Protein AF-A0A7V6TM48-F1 (afdb_monomer_lite)

Sequence (310 aa):
MKKLTLTIIIVILAAFISACSVDNMEISENIEAPRNMNLPIEGRYIIEDYKLSAISTMTEEDAKAFLGREAIFNENLVSIGDDYCYEPNYKIKNVEAKDYLIYYYKTNPELLNITDETIQIVSVSGVQQFFNDFIRISEETVIVNIDGVFFFLNKAPDNVETDKMELSSVPQEVTLRAMDLKEKQGLNSGILLGLKSLDLEGDSNIEKWNYRTIFIRSVDRSIVGIQEMENILLPRMTGFWKVEVQREEVDGKVRDNIVAYPLNRGTNVAIKTEGEVLFGAAVEDVDSDETIKNILFLGNDYISIENIHY

pLDDT: mean 76.62, std 19.3, range [26.48, 97.56]

Structure (mmCIF, N/CA/C/O backbone):
data_AF-A0A7V6TM48-F1
#
_entry.id   AF-A0A7V6TM48-F1
#
loop_
_atom_site.group_PDB
_atom_site.id
_atom_site.type_symbol
_atom_site.label_atom_id
_atom_site.label_alt_id
_atom_site.label_comp_id
_atom_site.label_asym_id
_atom_site.label_entity_id
_atom_site.label_seq_id
_atom_site.pdbx_PDB_ins_code
_atom_site.Cartn_x
_atom_site.Cartn_y
_atom_site.Cartn_z
_atom_site.occupancy
_atom_site.B_iso_or_equiv
_atom_site.auth_seq_id
_atom_site.auth_comp_id
_atom_site.auth_asym_id
_atom_site.auth_atom_id
_atom_site.pdbx_PDB_model_num
ATOM 1 N N . MET A 1 1 ? 53.497 -40.239 43.605 1.00 59.12 1 MET A N 1
ATOM 2 C CA . MET A 1 1 ? 53.535 -39.332 42.433 1.00 59.12 1 MET A CA 1
ATOM 3 C C . MET A 1 1 ? 52.500 -39.688 41.366 1.00 59.12 1 MET A C 1
ATOM 5 O O . MET A 1 1 ? 51.674 -38.835 41.102 1.00 59.12 1 MET A O 1
ATOM 9 N N . LYS A 1 2 ? 52.441 -40.927 40.838 1.00 60.72 2 LYS A N 1
ATOM 10 C CA . LYS A 1 2 ? 51.471 -41.321 39.782 1.00 60.72 2 LYS A CA 1
ATOM 11 C C . LYS A 1 2 ? 49.983 -41.101 40.121 1.00 60.72 2 LYS A C 1
ATOM 13 O O . LYS A 1 2 ? 49.213 -40.709 39.253 1.00 60.72 2 LYS A O 1
ATOM 18 N N . LYS A 1 3 ? 49.578 -41.329 41.379 1.00 65.75 3 LYS A N 1
ATOM 19 C CA . LYS A 1 3 ? 48.190 -41.100 41.826 1.00 65.75 3 LYS A CA 1
ATOM 20 C C . LYS A 1 3 ? 47.833 -39.609 41.901 1.00 65.75 3 LYS A C 1
ATOM 22 O O . LYS A 1 3 ? 46.742 -39.249 41.502 1.00 65.75 3 LYS A O 1
ATOM 27 N N . LEU A 1 4 ? 48.772 -38.756 42.323 1.00 77.56 4 LEU A N 1
ATOM 28 C CA . LEU A 1 4 ? 48.574 -37.302 42.412 1.00 77.56 4 LEU A CA 1
ATOM 29 C C . LEU A 1 4 ? 48.493 -36.662 41.018 1.00 7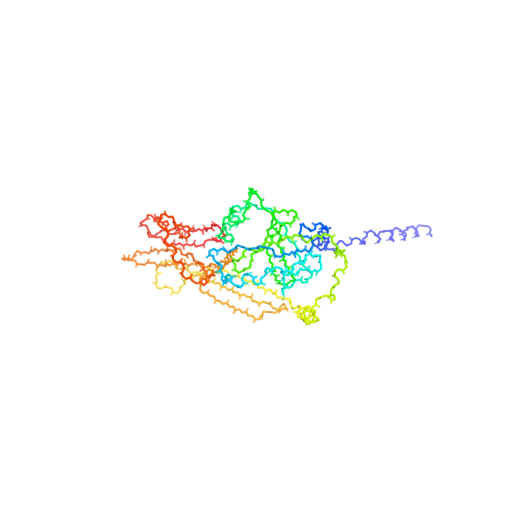7.56 4 LEU A C 1
ATOM 31 O O . LEU A 1 4 ? 47.627 -35.833 40.769 1.00 77.56 4 LEU A O 1
ATOM 35 N N . THR A 1 5 ? 49.350 -37.099 40.090 1.00 77.94 5 THR A N 1
ATOM 36 C CA . THR A 1 5 ? 49.289 -36.663 38.687 1.00 77.94 5 THR A CA 1
ATOM 37 C C . THR A 1 5 ? 47.984 -37.081 38.016 1.00 77.94 5 THR A C 1
ATOM 39 O O . THR A 1 5 ? 47.427 -36.299 37.259 1.00 77.94 5 THR A O 1
ATOM 42 N N . LEU A 1 6 ? 47.453 -38.271 38.329 1.00 81.75 6 LEU A N 1
ATOM 43 C CA . LEU A 1 6 ? 46.167 -38.721 37.793 1.00 81.75 6 LEU A CA 1
ATOM 44 C C . LEU A 1 6 ? 45.010 -37.848 38.302 1.00 81.75 6 LEU A C 1
ATOM 46 O O . LEU A 1 6 ? 44.166 -37.441 37.511 1.00 81.75 6 LEU A O 1
ATOM 50 N N . THR A 1 7 ? 44.999 -37.504 39.594 1.00 82.06 7 THR A N 1
ATOM 51 C CA . THR A 1 7 ? 43.965 -36.627 40.162 1.00 82.06 7 THR A CA 1
ATOM 52 C C . THR A 1 7 ? 43.998 -35.232 39.536 1.00 82.06 7 THR A C 1
ATOM 54 O O . THR A 1 7 ? 42.947 -34.687 39.219 1.00 82.06 7 THR A O 1
ATOM 57 N N . ILE A 1 8 ? 45.189 -34.675 39.290 1.00 85.88 8 ILE A N 1
ATOM 58 C CA . ILE A 1 8 ? 45.343 -33.365 38.635 1.00 85.88 8 ILE A CA 1
ATOM 59 C C . ILE A 1 8 ? 44.818 -33.404 37.194 1.00 85.88 8 ILE A C 1
ATOM 61 O O . ILE A 1 8 ? 44.100 -32.497 36.783 1.00 85.88 8 ILE A O 1
ATOM 65 N N . ILE A 1 9 ? 45.109 -34.470 36.444 1.00 85.75 9 ILE A N 1
ATOM 66 C CA . ILE A 1 9 ? 44.612 -34.639 35.070 1.00 85.75 9 ILE A CA 1
ATOM 67 C C . ILE A 1 9 ? 43.080 -34.723 35.048 1.00 85.75 9 ILE A C 1
ATOM 69 O O . ILE A 1 9 ? 42.452 -34.109 34.192 1.00 85.75 9 ILE A O 1
ATOM 73 N N . ILE A 1 10 ? 42.470 -35.423 36.010 1.00 86.06 10 ILE A N 1
ATOM 74 C CA . ILE A 1 10 ? 41.007 -35.540 36.113 1.00 86.06 10 ILE A CA 1
ATOM 75 C C . ILE A 1 10 ? 40.359 -34.184 36.425 1.00 86.06 10 ILE A C 1
ATOM 77 O O . ILE A 1 10 ? 39.336 -33.855 35.834 1.00 86.06 10 ILE A O 1
ATOM 81 N N . VAL A 1 11 ? 40.961 -33.375 37.302 1.00 85.00 11 VAL A N 1
ATOM 82 C CA . VAL A 1 11 ? 40.458 -32.024 37.617 1.00 85.00 11 VAL A CA 1
ATOM 83 C C . VAL A 1 11 ? 40.575 -31.089 36.410 1.00 85.00 11 VAL A C 1
ATOM 85 O O . VAL A 1 11 ? 39.649 -30.331 36.135 1.00 85.00 11 VAL A O 1
ATOM 88 N N . ILE A 1 12 ? 41.667 -31.183 35.646 1.00 83.44 12 ILE A N 1
ATOM 89 C CA . ILE A 1 12 ? 41.848 -30.417 34.404 1.00 83.44 12 ILE A CA 1
ATOM 90 C C . ILE A 1 12 ? 40.806 -30.830 33.355 1.00 83.44 12 ILE A C 1
ATOM 92 O O . ILE A 1 12 ? 40.185 -29.967 32.743 1.00 83.44 12 ILE A O 1
ATOM 96 N N . LEU A 1 13 ? 40.556 -32.133 33.185 1.00 81.31 13 LEU A N 1
ATOM 97 C CA . LEU A 1 13 ? 39.508 -32.632 32.289 1.00 81.31 13 LEU A CA 1
ATOM 98 C C . LEU A 1 13 ? 38.111 -32.177 32.720 1.00 81.31 13 LEU A C 1
ATOM 100 O O . LEU A 1 13 ? 37.322 -31.794 31.866 1.00 81.31 13 LEU A O 1
ATOM 104 N N . ALA A 1 14 ? 37.817 -32.159 34.022 1.00 78.56 14 ALA A N 1
ATOM 105 C CA . ALA A 1 14 ? 36.537 -31.674 34.533 1.00 78.56 14 ALA A CA 1
ATOM 106 C C . ALA A 1 14 ? 36.320 -30.174 34.253 1.00 78.56 14 ALA A C 1
ATOM 108 O O . ALA A 1 14 ? 35.201 -29.776 33.939 1.00 78.56 14 ALA A O 1
ATOM 109 N N . ALA A 1 15 ? 37.381 -29.360 34.287 1.00 74.56 15 ALA A N 1
ATOM 110 C CA . ALA A 1 15 ? 37.307 -27.930 33.983 1.00 74.56 15 ALA A CA 1
ATOM 111 C C . ALA A 1 15 ? 36.995 -27.632 32.501 1.00 74.56 15 ALA A C 1
ATOM 113 O O . ALA A 1 15 ? 36.349 -26.628 32.204 1.00 74.56 15 ALA A O 1
ATOM 114 N N . PHE A 1 16 ? 37.387 -28.511 31.568 1.00 71.75 16 PHE A N 1
ATOM 115 C CA . PHE A 1 16 ? 37.031 -28.368 30.148 1.00 71.75 16 PHE A CA 1
ATOM 116 C C . PHE A 1 16 ? 35.552 -28.676 29.859 1.00 71.75 16 PHE A C 1
ATOM 118 O O . PHE A 1 16 ? 35.021 -28.196 28.862 1.00 71.75 16 PHE A O 1
ATOM 125 N N . ILE A 1 17 ? 34.867 -29.436 30.723 1.00 70.06 17 ILE A N 1
ATOM 126 C CA . ILE A 1 17 ? 33.456 -29.815 30.516 1.00 70.06 17 ILE A CA 1
ATOM 127 C C . ILE A 1 17 ? 32.505 -28.682 30.952 1.00 70.06 17 ILE A C 1
ATOM 129 O O . ILE A 1 17 ? 31.396 -28.576 30.441 1.00 70.06 17 ILE A O 1
ATOM 133 N N . SER A 1 18 ? 32.942 -27.783 31.840 1.00 65.12 18 SER A N 1
ATOM 134 C CA . SER A 1 18 ? 32.158 -26.620 32.291 1.00 65.12 18 SER A CA 1
ATOM 135 C C . SER A 1 18 ? 32.209 -25.400 31.355 1.00 65.12 18 SER A C 1
ATOM 137 O O . SER A 1 18 ? 31.613 -24.378 31.675 1.00 65.12 18 SER A O 1
ATOM 139 N N . ALA A 1 19 ? 32.904 -25.479 30.214 1.00 56.91 19 ALA A N 1
ATOM 140 C CA . ALA A 1 19 ? 33.087 -24.344 29.299 1.00 56.91 19 ALA A CA 1
ATOM 141 C C . ALA A 1 19 ? 31.953 -24.150 28.268 1.00 56.91 19 ALA A C 1
ATOM 143 O O . ALA A 1 19 ? 32.034 -23.248 27.442 1.00 56.91 19 ALA A O 1
ATOM 144 N N . CYS A 1 20 ? 30.888 -24.956 28.304 1.00 61.88 20 CYS A N 1
ATOM 145 C CA . CYS A 1 20 ? 29.663 -24.676 27.547 1.00 61.88 20 CYS A CA 1
ATOM 146 C C . CYS A 1 20 ? 28.681 -23.874 28.409 1.00 61.88 20 CYS A C 1
ATOM 148 O O . CYS A 1 20 ? 27.674 -24.403 28.879 1.00 61.88 20 CYS A O 1
ATOM 150 N N . SER A 1 21 ? 28.964 -22.590 28.619 1.00 59.28 21 SER A N 1
ATOM 151 C CA . SER A 1 21 ? 27.898 -21.625 28.885 1.00 59.28 21 SER A CA 1
ATOM 152 C C . SER A 1 21 ? 27.232 -21.320 27.547 1.00 59.28 21 SER A C 1
ATOM 154 O O . SER A 1 21 ? 27.821 -20.669 26.687 1.00 59.28 21 SER A O 1
ATOM 156 N N . VAL A 1 22 ? 26.022 -21.841 27.344 1.00 58.66 22 VAL A N 1
ATOM 157 C CA . VAL A 1 22 ? 25.145 -21.378 26.265 1.00 58.66 22 VAL A CA 1
ATOM 158 C C . VAL A 1 22 ? 24.652 -19.999 26.689 1.00 58.66 22 VAL A C 1
ATOM 160 O O . VAL A 1 22 ? 23.605 -19.875 27.319 1.00 58.66 22 VAL A O 1
ATOM 163 N N . ASP A 1 23 ? 25.455 -18.971 26.422 1.00 50.59 23 ASP A N 1
ATOM 164 C CA . ASP A 1 23 ? 24.951 -17.604 26.423 1.00 50.59 23 ASP A CA 1
ATOM 165 C C . ASP A 1 23 ? 23.918 -17.520 25.301 1.00 50.59 23 ASP A C 1
ATOM 167 O O . ASP A 1 23 ? 24.223 -17.841 24.153 1.00 50.59 23 ASP A O 1
ATOM 171 N N . ASN A 1 24 ? 22.682 -17.198 25.693 1.00 53.09 24 ASN A N 1
ATOM 172 C CA . ASN A 1 24 ? 21.521 -16.865 24.869 1.00 53.09 24 ASN A CA 1
ATOM 173 C C . ASN A 1 24 ? 21.786 -16.894 23.357 1.00 53.09 24 ASN A C 1
ATOM 175 O O . ASN A 1 24 ? 22.112 -15.878 22.747 1.00 53.09 24 ASN A O 1
ATOM 179 N N . MET A 1 25 ? 21.601 -18.063 22.740 1.00 48.59 25 MET A N 1
ATOM 180 C CA . MET A 1 25 ? 21.458 -18.145 21.291 1.00 48.59 25 MET A CA 1
ATOM 181 C C . MET A 1 25 ? 20.105 -17.527 20.923 1.00 48.59 25 MET A C 1
ATOM 183 O O . MET A 1 25 ? 19.101 -18.230 20.811 1.00 48.59 25 MET A O 1
ATOM 187 N N . GLU A 1 26 ? 20.066 -16.206 20.758 1.00 50.06 26 GLU A N 1
ATOM 188 C CA . GLU A 1 26 ? 19.011 -15.537 20.003 1.00 50.06 26 GLU A CA 1
ATOM 189 C C . GLU A 1 26 ? 19.140 -15.982 18.543 1.00 50.06 26 GLU A C 1
ATOM 191 O O . GLU A 1 26 ? 19.927 -15.470 17.751 1.00 50.06 26 GLU A O 1
ATOM 196 N N . ILE A 1 27 ? 18.378 -17.019 18.194 1.00 52.75 27 ILE A N 1
ATOM 197 C CA . ILE A 1 27 ? 18.351 -17.630 16.858 1.00 52.75 27 ILE A CA 1
ATOM 198 C C . ILE A 1 27 ? 17.964 -16.592 15.782 1.00 52.75 27 ILE A C 1
ATOM 200 O O . ILE A 1 27 ? 18.303 -16.765 14.615 1.00 52.75 27 ILE A O 1
ATOM 204 N N . SER A 1 28 ? 17.307 -15.491 16.163 1.00 54.94 28 SER A N 1
ATOM 205 C CA . SER A 1 28 ? 16.878 -14.417 15.264 1.00 54.94 28 SER A CA 1
ATOM 206 C C . SER A 1 28 ? 18.017 -13.668 14.573 1.00 54.94 28 SER A C 1
ATOM 208 O O . SER A 1 28 ? 17.796 -13.179 13.471 1.00 54.94 28 SER A O 1
ATOM 210 N N . GLU A 1 29 ? 19.213 -13.581 15.166 1.00 50.06 29 GLU A N 1
ATOM 211 C CA . GLU A 1 29 ? 20.320 -12.811 14.571 1.00 50.06 29 GLU A CA 1
ATOM 212 C C . GLU A 1 29 ? 21.167 -13.612 13.564 1.00 50.06 29 GLU A C 1
ATOM 214 O O . GLU A 1 29 ? 21.904 -13.021 12.783 1.00 50.06 29 GLU A O 1
ATOM 219 N N . ASN A 1 30 ? 21.045 -14.946 13.532 1.00 47.53 30 ASN A N 1
ATOM 220 C CA . ASN A 1 30 ? 21.829 -15.822 12.642 1.00 47.53 30 ASN A CA 1
ATOM 221 C C . ASN A 1 30 ? 21.028 -16.401 11.461 1.00 47.53 30 ASN A C 1
ATOM 223 O O . ASN A 1 30 ? 21.535 -17.249 10.725 1.00 47.53 30 ASN A O 1
ATOM 227 N N . ILE A 1 31 ? 19.778 -15.971 11.270 1.00 51.34 31 ILE A N 1
ATOM 228 C CA . ILE A 1 31 ? 18.985 -16.332 10.092 1.00 51.34 31 ILE A CA 1
ATOM 229 C C . ILE A 1 31 ? 19.107 -15.192 9.080 1.00 51.34 31 ILE A C 1
ATOM 231 O O . ILE A 1 31 ? 18.276 -14.288 9.038 1.00 51.34 31 ILE A O 1
ATOM 235 N N . GLU A 1 32 ? 20.137 -15.242 8.237 1.00 55.44 32 GLU A N 1
ATOM 236 C CA . GLU A 1 32 ? 20.112 -14.487 6.985 1.00 55.44 32 GLU A CA 1
ATOM 237 C C . GLU A 1 32 ? 19.231 -15.237 5.983 1.00 55.44 32 GLU A C 1
ATOM 239 O O . GLU A 1 32 ? 19.429 -16.427 5.716 1.00 55.44 32 GLU A O 1
ATOM 244 N N . ALA A 1 33 ? 18.231 -14.548 5.432 1.00 54.12 33 ALA A N 1
ATOM 245 C CA . ALA A 1 33 ? 17.447 -15.097 4.338 1.00 54.12 33 ALA A CA 1
ATOM 246 C C . ALA A 1 33 ? 18.386 -15.433 3.161 1.00 54.12 33 ALA A C 1
ATOM 248 O O . ALA A 1 33 ? 19.296 -14.653 2.865 1.00 54.12 33 ALA A O 1
ATOM 249 N N . PRO A 1 34 ? 18.189 -16.573 2.477 1.00 52.66 34 PRO A N 1
ATOM 250 C CA . PRO A 1 34 ? 18.996 -16.914 1.315 1.00 52.66 34 PRO A CA 1
ATOM 251 C C . PRO A 1 34 ? 18.914 -15.787 0.282 1.00 52.66 34 PRO A C 1
ATOM 253 O O . PRO A 1 34 ? 17.820 -15.345 -0.075 1.00 52.66 34 PRO A O 1
ATOM 256 N N . ARG A 1 35 ? 20.072 -15.327 -0.206 1.00 53.94 35 ARG A N 1
ATOM 257 C CA . ARG A 1 35 ? 20.150 -14.353 -1.300 1.00 53.94 35 ARG A CA 1
ATOM 258 C C . ARG A 1 35 ? 19.661 -15.027 -2.579 1.00 53.94 35 ARG A C 1
ATOM 260 O O . ARG A 1 35 ? 20.398 -15.769 -3.223 1.00 53.94 35 ARG A O 1
ATOM 267 N N . ASN A 1 36 ? 18.385 -14.838 -2.893 1.00 54.72 36 ASN A N 1
ATOM 268 C CA . ASN A 1 36 ? 17.787 -15.337 -4.120 1.00 54.72 36 ASN A CA 1
ATOM 269 C C . ASN A 1 36 ? 18.088 -14.323 -5.233 1.00 54.72 36 ASN A C 1
ATOM 271 O O . ASN A 1 36 ? 17.399 -13.314 -5.337 1.00 54.72 36 ASN A O 1
ATOM 275 N N . MET A 1 37 ? 19.148 -14.564 -6.010 1.00 55.06 37 MET A N 1
ATOM 276 C CA . MET A 1 37 ? 19.691 -13.599 -6.986 1.00 55.06 37 MET A CA 1
ATOM 277 C C . MET A 1 37 ? 18.890 -13.493 -8.295 1.00 55.06 37 MET A C 1
ATOM 279 O O . MET A 1 37 ? 19.366 -12.918 -9.263 1.00 55.06 37 MET A O 1
ATOM 283 N N . ASN A 1 38 ? 17.686 -14.065 -8.367 1.00 72.50 38 ASN A N 1
ATOM 284 C CA . ASN A 1 38 ? 16.862 -13.996 -9.574 1.00 72.50 38 ASN A CA 1
ATOM 285 C C . ASN A 1 38 ? 15.784 -12.928 -9.394 1.00 72.50 38 ASN A C 1
ATOM 287 O O . ASN A 1 38 ? 14.640 -13.236 -9.050 1.00 72.50 38 ASN A O 1
ATOM 291 N N . LEU A 1 39 ? 16.162 -11.667 -9.602 1.00 84.19 39 LEU A N 1
ATOM 292 C CA . LEU A 1 39 ? 15.226 -10.551 -9.617 1.00 84.19 39 LEU A CA 1
ATOM 293 C C . LEU A 1 39 ? 14.370 -10.632 -10.903 1.00 84.19 39 LEU A C 1
ATOM 295 O O . LEU A 1 39 ? 14.895 -10.474 -12.002 1.00 84.19 39 LEU A O 1
ATOM 299 N N . PRO A 1 40 ? 13.043 -10.852 -10.816 1.00 85.56 40 PRO A N 1
ATOM 300 C CA . PRO A 1 40 ? 12.211 -11.159 -11.986 1.00 85.56 40 PRO A CA 1
ATOM 301 C C . PRO A 1 40 ? 11.986 -9.975 -12.936 1.00 85.56 40 PRO A C 1
ATOM 303 O O . PRO A 1 40 ? 11.426 -10.165 -14.015 1.00 85.56 40 PRO A O 1
ATOM 306 N N . ILE A 1 41 ? 12.385 -8.770 -12.523 1.00 91.62 41 ILE A N 1
ATOM 307 C CA . ILE A 1 41 ? 12.319 -7.537 -13.315 1.00 91.62 41 ILE A CA 1
ATOM 308 C C . ILE A 1 41 ? 13.708 -6.947 -13.573 1.00 91.62 41 ILE A C 1
ATOM 310 O O . ILE A 1 41 ? 13.808 -5.783 -13.934 1.00 91.62 41 ILE A O 1
ATOM 314 N N . GLU A 1 42 ? 14.785 -7.711 -13.372 1.00 90.50 42 GLU A N 1
ATOM 315 C CA . GLU A 1 42 ? 16.143 -7.220 -13.608 1.00 90.50 42 GLU A CA 1
ATOM 316 C C . GLU A 1 42 ? 16.354 -6.792 -15.066 1.00 90.50 42 GLU A C 1
ATOM 318 O O . GLU A 1 42 ? 15.879 -7.438 -16.006 1.00 90.50 42 GLU A O 1
ATOM 323 N N . GLY A 1 43 ? 17.091 -5.698 -15.250 1.00 88.75 43 GLY A N 1
ATOM 324 C CA . GLY A 1 43 ? 17.510 -5.210 -16.557 1.00 88.75 43 GLY A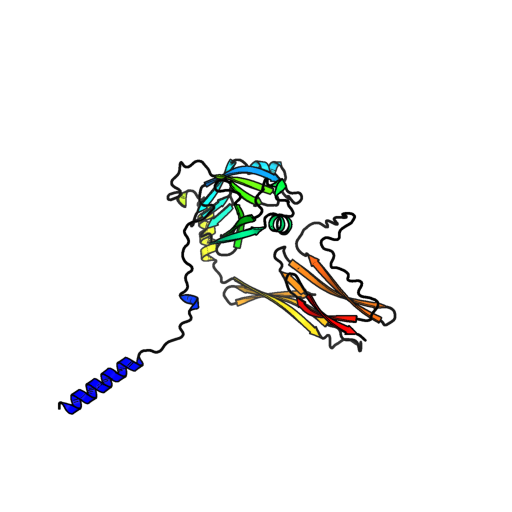 CA 1
ATOM 325 C C . GLY A 1 43 ? 17.146 -3.753 -16.813 1.00 88.75 43 GLY A C 1
ATOM 326 O O . GLY A 1 43 ? 16.776 -2.997 -15.912 1.00 88.75 43 GLY A O 1
ATOM 327 N N . ARG A 1 44 ? 17.290 -3.358 -18.080 1.00 90.94 44 ARG A N 1
ATOM 328 C CA . ARG A 1 44 ? 16.932 -2.030 -18.579 1.00 90.94 44 ARG A CA 1
ATOM 329 C C . ARG A 1 44 ? 15.611 -2.098 -19.326 1.00 90.94 44 ARG A C 1
ATOM 331 O O . ARG A 1 44 ? 15.422 -2.981 -20.157 1.00 90.94 44 ARG A O 1
ATOM 338 N N . TYR A 1 45 ? 14.748 -1.126 -19.075 1.00 94.19 45 TYR A N 1
ATOM 339 C CA . TYR A 1 45 ? 13.448 -0.998 -19.713 1.00 94.19 45 TYR A CA 1
ATOM 340 C C . TYR A 1 45 ? 13.260 0.409 -20.271 1.00 94.19 45 TYR A C 1
ATOM 342 O O . TYR A 1 45 ? 13.884 1.362 -19.805 1.00 94.19 45 TYR A O 1
ATOM 350 N N . ILE A 1 46 ? 12.379 0.536 -21.256 1.00 94.69 46 ILE A N 1
ATOM 351 C CA . ILE A 1 46 ? 11.970 1.804 -21.858 1.00 94.69 46 ILE A CA 1
ATOM 352 C C . ILE A 1 46 ? 10.464 1.949 -21.668 1.00 94.69 46 ILE A C 1
ATOM 354 O O . ILE A 1 46 ? 9.715 0.995 -21.875 1.00 94.69 46 ILE A O 1
ATOM 358 N N . ILE A 1 47 ? 10.017 3.140 -21.273 1.00 95.81 47 ILE A N 1
ATOM 359 C CA . ILE A 1 47 ? 8.590 3.469 -21.220 1.00 95.81 47 ILE A CA 1
ATOM 360 C C . ILE A 1 47 ? 8.090 3.671 -22.654 1.00 95.81 47 ILE A C 1
ATOM 362 O O . ILE A 1 47 ? 8.446 4.654 -23.306 1.00 95.81 47 ILE A O 1
ATOM 366 N N . GLU A 1 48 ? 7.271 2.747 -23.147 1.00 95.75 48 GLU A N 1
ATOM 367 C CA . GLU A 1 48 ? 6.805 2.745 -24.543 1.00 95.75 48 GLU A CA 1
ATOM 368 C C . GLU A 1 48 ? 5.333 3.128 -24.698 1.00 95.75 48 GLU A C 1
ATOM 370 O O . GLU A 1 48 ? 4.940 3.628 -25.751 1.00 95.75 48 GLU A O 1
ATOM 375 N N . ASP A 1 49 ? 4.526 2.925 -23.658 1.00 96.31 49 ASP A N 1
ATOM 376 C CA . ASP A 1 49 ? 3.097 3.229 -23.685 1.00 96.31 49 ASP A CA 1
ATOM 377 C C . ASP A 1 49 ? 2.597 3.657 -22.299 1.00 96.31 49 ASP A C 1
ATOM 379 O O . ASP A 1 49 ? 3.260 3.441 -21.278 1.00 96.31 49 ASP A O 1
ATOM 383 N N . TYR A 1 50 ? 1.417 4.271 -22.250 1.00 96.44 50 TYR A N 1
ATOM 384 C CA . TYR A 1 50 ? 0.755 4.621 -21.003 1.00 96.44 50 TYR A CA 1
ATOM 385 C C . TYR A 1 50 ? -0.768 4.547 -21.112 1.00 96.44 50 TYR A C 1
ATOM 387 O O . TYR A 1 50 ? -1.364 4.729 -22.172 1.00 96.44 50 TYR A O 1
ATOM 395 N N . LYS A 1 51 ? -1.426 4.343 -19.970 1.00 95.19 51 LYS A N 1
ATOM 396 C CA . LYS A 1 51 ? -2.885 4.401 -19.851 1.00 95.19 51 LYS A CA 1
ATOM 397 C C . LYS A 1 51 ? -3.286 5.223 -18.638 1.00 95.19 51 LYS A C 1
ATOM 399 O O . LYS A 1 51 ? -2.874 4.931 -17.516 1.00 95.19 51 LYS A O 1
ATOM 404 N N . LEU A 1 52 ? -4.110 6.246 -18.860 1.00 89.75 52 LEU A N 1
ATOM 405 C CA . LEU A 1 52 ? -4.670 7.039 -17.769 1.00 89.75 52 LEU A CA 1
ATOM 406 C C . LEU A 1 52 ? -5.782 6.253 -17.080 1.00 89.75 52 LEU A C 1
ATOM 408 O O . LEU A 1 52 ? -6.692 5.738 -17.731 1.00 89.75 52 LEU A O 1
ATOM 412 N N . SER A 1 53 ? -5.728 6.201 -15.753 1.00 86.19 53 SER A N 1
ATOM 413 C CA . SER A 1 53 ? -6.872 5.774 -14.955 1.00 86.19 53 SER A CA 1
ATOM 414 C C . SER A 1 53 ? -7.834 6.938 -14.714 1.00 86.19 53 SER A C 1
ATOM 416 O O . SER A 1 53 ? -7.464 8.109 -14.811 1.00 86.19 53 SER A O 1
ATOM 418 N N . ALA A 1 54 ? -9.062 6.619 -14.304 1.00 78.56 54 ALA A N 1
ATOM 419 C CA . ALA A 1 54 ? -10.057 7.619 -13.913 1.00 78.56 54 ALA A CA 1
ATOM 420 C C . ALA A 1 54 ? -9.636 8.475 -12.699 1.00 78.56 54 ALA A C 1
ATOM 422 O O . ALA A 1 54 ? -10.249 9.507 -12.443 1.00 78.56 54 ALA A O 1
ATOM 423 N N . ILE A 1 55 ? -8.616 8.045 -11.948 1.00 77.81 55 ILE A N 1
ATOM 424 C CA . ILE A 1 55 ? -8.083 8.746 -10.773 1.00 77.81 55 ILE A CA 1
ATOM 425 C C . ILE A 1 55 ? -6.725 9.408 -11.043 1.00 77.81 55 ILE A C 1
ATOM 427 O O . ILE A 1 55 ? -6.070 9.832 -10.094 1.00 77.81 55 ILE A O 1
ATOM 431 N N . SER A 1 56 ? -6.291 9.474 -12.308 1.00 82.38 56 SER A N 1
ATOM 432 C CA . SER A 1 56 ? -5.048 10.148 -12.693 1.00 82.38 56 SER A CA 1
ATOM 433 C C . SER A 1 56 ? -5.055 11.606 -12.247 1.00 82.38 56 SER A C 1
ATOM 435 O O . SER A 1 56 ? -5.988 12.349 -12.557 1.00 82.38 56 SER A O 1
ATOM 437 N N . THR A 1 57 ? -3.997 12.025 -11.556 1.00 80.25 57 THR A N 1
ATOM 438 C CA . THR A 1 57 ? -3.753 13.438 -11.233 1.00 80.25 57 THR A CA 1
ATOM 439 C C . THR A 1 57 ? -2.851 14.120 -12.258 1.00 80.25 57 THR A C 1
ATOM 441 O O . THR A 1 57 ? -2.737 15.344 -12.244 1.00 80.25 57 THR A O 1
ATOM 444 N N . MET A 1 58 ? -2.234 13.348 -13.158 1.00 80.75 58 MET A N 1
ATOM 445 C CA . MET A 1 58 ? -1.437 13.854 -14.275 1.00 80.75 58 MET A CA 1
ATOM 446 C C . MET A 1 58 ? -2.311 14.183 -15.487 1.00 80.75 58 MET A C 1
ATOM 448 O O . MET A 1 58 ? -3.298 13.488 -15.761 1.00 80.75 58 MET A O 1
ATOM 452 N N . THR A 1 59 ? -1.909 15.208 -16.244 1.00 86.12 59 THR A N 1
ATOM 453 C CA . THR A 1 59 ? -2.480 15.492 -17.566 1.00 86.12 59 THR A CA 1
ATOM 454 C C . THR A 1 59 ? -1.946 14.515 -18.617 1.00 86.12 59 THR A C 1
ATOM 456 O O . THR A 1 59 ? -0.942 13.829 -18.412 1.00 86.12 59 THR A O 1
ATOM 459 N N . GLU A 1 60 ? -2.606 14.443 -19.775 1.00 90.69 60 GLU A N 1
ATOM 460 C CA . GLU A 1 60 ? -2.121 13.619 -20.885 1.00 90.69 60 GLU A CA 1
ATOM 461 C C . GLU A 1 60 ? -0.782 14.139 -21.440 1.00 90.69 60 GLU A C 1
ATOM 463 O O . GLU A 1 60 ? 0.068 13.339 -21.831 1.00 90.69 60 GLU A O 1
ATOM 468 N N . GLU A 1 61 ? -0.557 15.460 -21.451 1.00 90.88 61 GLU A N 1
ATOM 469 C CA . GLU A 1 61 ? 0.743 16.024 -21.828 1.00 90.88 61 GLU A CA 1
ATOM 470 C C . GLU A 1 61 ? 1.857 15.613 -20.855 1.00 90.88 61 GLU A C 1
ATOM 472 O O . GLU A 1 61 ? 2.932 15.212 -21.308 1.00 90.88 61 GLU A O 1
ATOM 477 N N . ASP A 1 62 ? 1.594 15.646 -19.544 1.00 87.94 62 ASP A N 1
ATOM 478 C CA . ASP A 1 62 ? 2.566 15.222 -18.528 1.00 87.94 62 ASP A CA 1
ATOM 479 C C . ASP A 1 62 ? 2.907 13.736 -18.678 1.00 87.94 62 ASP A C 1
ATOM 481 O O . ASP A 1 62 ? 4.076 13.358 -18.630 1.00 87.94 62 ASP A O 1
ATOM 485 N N . ALA A 1 63 ? 1.902 12.887 -18.923 1.00 90.75 63 ALA A N 1
ATOM 486 C CA . ALA A 1 63 ? 2.106 11.458 -19.151 1.00 90.75 63 ALA A CA 1
ATOM 487 C C . ALA A 1 63 ? 2.967 11.193 -20.399 1.00 90.75 63 ALA A C 1
ATOM 489 O O . ALA A 1 63 ? 3.896 10.386 -20.358 1.00 90.75 63 ALA A O 1
ATOM 490 N N . LYS A 1 64 ? 2.731 11.919 -21.501 1.00 94.06 64 LYS A N 1
ATOM 491 C CA . LYS A 1 64 ? 3.539 11.792 -22.728 1.00 94.06 64 LYS A CA 1
ATOM 492 C C . LYS A 1 64 ? 5.014 12.117 -22.505 1.00 94.06 64 LYS A C 1
ATOM 494 O O . LYS A 1 64 ? 5.856 11.535 -23.183 1.00 94.06 64 LYS A O 1
ATOM 499 N N . ALA A 1 65 ? 5.346 12.995 -21.558 1.00 91.00 65 ALA A N 1
ATOM 500 C CA . ALA A 1 65 ? 6.732 13.355 -21.251 1.00 91.00 65 ALA A CA 1
ATOM 501 C C . ALA A 1 65 ? 7.555 12.208 -20.622 1.00 91.00 65 ALA A C 1
ATOM 503 O O . ALA A 1 65 ? 8.778 12.329 -20.491 1.00 91.00 65 ALA A O 1
ATOM 504 N N . PHE A 1 66 ? 6.907 11.108 -20.226 1.00 90.19 66 PHE A N 1
ATOM 505 C CA . PHE A 1 66 ? 7.573 9.895 -19.748 1.00 90.19 66 PHE A CA 1
ATOM 506 C C . PHE A 1 66 ? 7.938 8.922 -20.872 1.00 90.19 66 PHE A C 1
ATOM 508 O O . PHE A 1 66 ? 8.822 8.090 -20.673 1.00 90.19 66 PHE A O 1
ATOM 515 N N . LEU A 1 67 ? 7.306 9.023 -22.045 1.00 94.56 67 LEU A N 1
ATOM 516 C CA . LEU A 1 67 ? 7.606 8.142 -23.173 1.00 94.56 67 LEU A CA 1
ATOM 517 C C . LEU A 1 67 ? 9.077 8.265 -23.592 1.00 94.56 67 LEU A C 1
ATOM 519 O O . LEU A 1 67 ? 9.619 9.363 -23.724 1.00 94.56 67 LEU A O 1
ATOM 523 N N . GLY A 1 68 ? 9.721 7.120 -23.811 1.00 90.62 68 GLY A N 1
ATOM 524 C CA . GLY A 1 68 ? 11.131 7.015 -24.177 1.00 90.62 68 GLY A CA 1
ATOM 525 C C . GLY A 1 68 ? 12.113 7.175 -23.014 1.00 90.62 68 GLY A C 1
ATOM 526 O O . GLY A 1 68 ? 13.315 7.026 -23.231 1.00 90.62 68 GLY A O 1
ATOM 527 N N . ARG A 1 69 ? 11.648 7.456 -21.787 1.00 90.81 69 ARG A N 1
ATOM 528 C CA . ARG A 1 69 ? 12.522 7.434 -20.607 1.00 90.81 69 ARG A CA 1
ATOM 529 C C . ARG A 1 69 ? 12.915 5.998 -20.266 1.00 90.81 69 ARG A C 1
ATOM 531 O O . ARG A 1 69 ? 12.127 5.065 -20.425 1.00 90.81 69 ARG A O 1
ATOM 538 N N . GLU A 1 70 ? 14.136 5.849 -19.766 1.00 88.69 70 GLU A N 1
ATOM 539 C CA . GLU A 1 70 ? 14.669 4.565 -19.324 1.00 88.69 70 GLU A CA 1
ATOM 540 C C . GLU A 1 70 ? 14.331 4.298 -17.848 1.00 88.69 70 GLU A C 1
ATOM 542 O O . GLU A 1 70 ? 14.241 5.216 -17.023 1.00 88.69 70 GLU A O 1
ATOM 547 N N . ALA A 1 71 ? 14.192 3.017 -17.521 1.00 91.31 71 ALA A N 1
ATOM 548 C CA . ALA A 1 71 ? 14.204 2.504 -16.163 1.00 91.31 71 ALA A CA 1
ATOM 549 C C . ALA A 1 71 ? 15.253 1.398 -16.036 1.00 91.31 71 ALA A C 1
ATOM 551 O O . ALA A 1 71 ? 15.481 0.627 -16.973 1.00 91.31 71 ALA A O 1
ATOM 552 N N . ILE A 1 72 ? 15.896 1.323 -14.878 1.00 91.00 72 ILE A N 1
ATOM 553 C CA . ILE A 1 72 ? 16.935 0.338 -14.582 1.00 91.00 72 ILE A CA 1
ATOM 554 C C . ILE A 1 72 ? 16.547 -0.367 -13.292 1.00 91.00 72 ILE A C 1
ATOM 556 O O . ILE A 1 72 ? 16.193 0.288 -12.316 1.00 91.00 72 ILE A O 1
ATOM 560 N N . PHE A 1 73 ? 16.649 -1.693 -13.282 1.00 90.88 73 PHE A N 1
ATOM 561 C CA . PHE A 1 73 ? 16.417 -2.521 -12.105 1.00 90.88 73 PHE A CA 1
ATOM 562 C C . PHE A 1 73 ? 17.598 -3.467 -11.917 1.00 90.88 73 PHE A C 1
ATOM 564 O O . PHE A 1 73 ? 17.847 -4.321 -12.768 1.00 90.88 73 PHE A O 1
ATOM 571 N N . ASN A 1 74 ? 18.328 -3.322 -10.815 1.00 87.25 74 ASN A N 1
ATOM 572 C CA . ASN A 1 74 ? 19.360 -4.267 -10.394 1.00 87.25 74 ASN A CA 1
ATOM 573 C C . ASN A 1 74 ? 19.488 -4.295 -8.860 1.00 87.25 74 ASN A C 1
ATOM 575 O O . ASN A 1 74 ? 18.787 -3.577 -8.145 1.00 87.25 74 ASN A O 1
ATOM 579 N N . GLU A 1 75 ? 20.381 -5.131 -8.335 1.00 83.50 75 GLU A N 1
ATOM 580 C CA . GLU A 1 75 ? 20.560 -5.305 -6.885 1.00 83.50 75 GLU A CA 1
ATOM 581 C C . GLU A 1 75 ? 21.031 -4.037 -6.147 1.00 83.50 75 GLU A C 1
ATOM 583 O O . GLU A 1 75 ? 20.824 -3.910 -4.943 1.00 83.50 75 GLU A O 1
ATOM 588 N N . ASN A 1 76 ? 21.649 -3.084 -6.850 1.00 82.75 76 ASN A N 1
ATOM 589 C CA . ASN A 1 76 ? 22.277 -1.903 -6.252 1.00 82.75 76 ASN A CA 1
ATOM 590 C C . ASN A 1 76 ? 21.466 -0.614 -6.459 1.00 82.75 76 ASN A C 1
ATOM 592 O O . ASN A 1 76 ? 21.589 0.328 -5.669 1.00 82.75 76 ASN A O 1
ATOM 596 N N . LEU A 1 77 ? 20.657 -0.561 -7.517 1.00 83.44 77 LEU A N 1
ATOM 597 C CA . LEU A 1 77 ? 19.958 0.623 -7.988 1.00 83.44 77 LEU A CA 1
ATOM 598 C C . LEU A 1 77 ? 18.654 0.240 -8.696 1.00 83.44 77 LEU A C 1
ATOM 600 O O . LEU A 1 77 ? 18.640 -0.588 -9.609 1.00 83.44 77 LEU A O 1
ATOM 604 N N . VAL A 1 78 ? 17.581 0.936 -8.329 1.00 89.00 78 VAL A N 1
ATOM 605 C CA . VAL A 1 78 ? 16.408 1.108 -9.190 1.00 89.00 78 VAL A CA 1
ATOM 606 C C . VAL A 1 78 ? 16.336 2.558 -9.637 1.00 89.00 78 VAL A C 1
ATOM 608 O O . VAL A 1 78 ? 16.511 3.457 -8.814 1.00 89.00 78 VAL A O 1
ATOM 611 N N . SER A 1 79 ? 16.060 2.795 -10.914 1.00 87.19 79 SER A N 1
ATOM 612 C CA . SER A 1 79 ? 15.764 4.128 -11.433 1.00 87.19 79 SER A CA 1
ATOM 613 C C . SER A 1 79 ? 14.600 4.110 -12.408 1.00 87.19 79 SER A C 1
ATOM 615 O O . SER A 1 79 ? 14.393 3.133 -13.124 1.00 87.19 79 SER A O 1
ATOM 617 N N . ILE A 1 80 ? 13.854 5.209 -12.451 1.00 85.62 80 ILE A N 1
ATOM 618 C CA . ILE A 1 80 ? 12.829 5.463 -13.460 1.00 85.62 80 ILE A CA 1
ATOM 619 C C . ILE A 1 80 ? 12.817 6.953 -13.787 1.00 85.62 80 ILE A C 1
ATOM 621 O O . ILE A 1 80 ? 12.476 7.786 -12.951 1.00 85.62 80 ILE A O 1
ATOM 625 N N . GLY A 1 81 ? 13.237 7.312 -15.001 1.00 76.75 81 GLY A N 1
ATOM 626 C CA . GLY A 1 81 ? 13.444 8.718 -15.343 1.00 76.75 81 GLY A CA 1
ATOM 627 C C . GLY A 1 81 ? 14.428 9.402 -14.383 1.00 76.75 81 GLY A C 1
ATOM 628 O O . GLY A 1 81 ? 15.610 9.070 -14.376 1.00 76.75 81 GLY A O 1
ATOM 629 N N . ASP A 1 82 ? 13.930 10.351 -13.585 1.00 74.50 82 ASP A N 1
ATOM 630 C CA . ASP A 1 82 ? 14.727 11.158 -12.649 1.00 74.50 82 ASP A CA 1
ATOM 631 C C . ASP A 1 82 ? 14.637 10.675 -11.184 1.00 74.50 82 ASP A C 1
ATOM 633 O O . ASP A 1 82 ? 15.267 11.265 -10.303 1.00 74.50 82 ASP A O 1
ATOM 637 N N . ASP A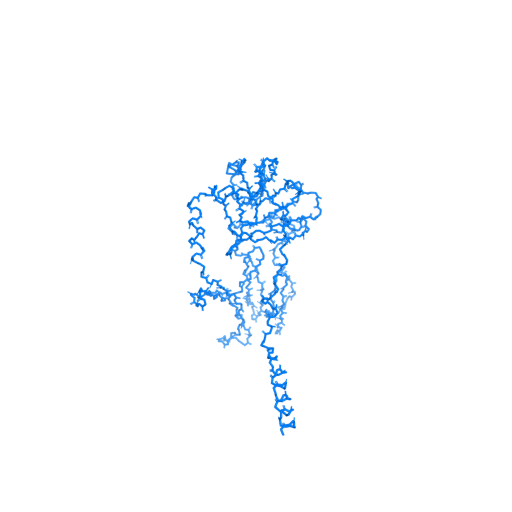 1 83 ? 13.875 9.610 -10.913 1.00 80.25 83 ASP A N 1
ATOM 638 C CA . ASP A 1 83 ? 13.710 9.028 -9.579 1.00 80.25 83 ASP A CA 1
ATOM 639 C C . ASP A 1 83 ? 14.623 7.813 -9.381 1.00 80.25 83 ASP A C 1
ATOM 641 O O . ASP A 1 83 ? 14.787 6.987 -10.282 1.00 80.25 83 ASP A O 1
ATOM 645 N N . TYR A 1 84 ? 15.197 7.678 -8.179 1.00 83.00 84 TYR A N 1
ATOM 646 C CA . TYR A 1 84 ? 16.214 6.667 -7.868 1.00 83.00 84 TYR A CA 1
ATOM 647 C C . TYR A 1 84 ? 16.022 6.042 -6.477 1.00 83.00 84 TYR A C 1
ATOM 649 O O . TYR A 1 84 ? 15.645 6.720 -5.519 1.00 83.00 84 TYR A O 1
ATOM 657 N N . CYS A 1 85 ? 16.370 4.762 -6.347 1.00 81.06 85 CYS A N 1
ATOM 658 C CA . CYS A 1 85 ? 16.425 4.011 -5.095 1.00 81.06 85 CYS A CA 1
ATOM 659 C C . CYS A 1 85 ? 17.738 3.226 -5.004 1.00 81.06 85 CYS A C 1
ATOM 661 O O . CYS A 1 85 ? 17.966 2.302 -5.783 1.00 81.06 85 CYS A O 1
ATOM 663 N N . TYR A 1 86 ? 18.581 3.573 -4.032 1.00 80.31 86 TYR A N 1
ATOM 664 C CA . TYR A 1 86 ? 19.835 2.869 -3.750 1.00 80.31 86 TYR A CA 1
ATOM 665 C C . TYR A 1 86 ? 19.634 1.729 -2.763 1.00 80.31 86 TYR A C 1
ATOM 667 O O . TYR A 1 86 ? 18.783 1.833 -1.878 1.00 80.31 86 TYR A O 1
ATOM 675 N N . GLU A 1 87 ? 20.467 0.694 -2.896 1.00 80.31 87 GLU A N 1
ATOM 676 C CA . GLU A 1 87 ? 20.400 -0.522 -2.073 1.00 80.31 87 GLU A CA 1
ATOM 677 C C . GLU A 1 87 ? 18.946 -1.041 -1.977 1.00 80.31 87 GLU A C 1
ATOM 679 O O . GLU A 1 87 ? 18.405 -1.187 -0.875 1.00 80.31 87 GLU A O 1
ATOM 684 N N . PRO A 1 88 ? 18.262 -1.225 -3.128 1.00 85.62 88 PRO A N 1
ATOM 685 C CA . PRO A 1 88 ? 16.857 -1.597 -3.155 1.00 85.62 88 PRO A CA 1
ATOM 686 C C . PRO A 1 88 ? 16.634 -2.958 -2.493 1.00 85.62 88 PRO A C 1
ATOM 688 O O . PRO A 1 88 ? 17.307 -3.945 -2.779 1.00 85.62 88 PRO A O 1
ATOM 691 N N . ASN A 1 89 ? 15.619 -3.021 -1.639 1.00 86.19 89 ASN A N 1
ATOM 692 C CA . ASN A 1 89 ? 15.072 -4.262 -1.119 1.00 86.19 89 ASN A CA 1
ATOM 693 C C . ASN A 1 89 ? 13.800 -4.619 -1.893 1.00 86.19 89 ASN A C 1
ATOM 695 O O . ASN A 1 89 ? 12.857 -3.821 -1.951 1.00 86.19 89 ASN A O 1
ATOM 699 N N . TYR A 1 90 ? 13.776 -5.829 -2.446 1.00 87.19 90 TYR A N 1
ATOM 700 C CA . TYR A 1 90 ? 12.697 -6.342 -3.279 1.00 87.19 90 TYR A CA 1
ATOM 701 C C . TYR A 1 90 ? 11.825 -7.334 -2.508 1.00 87.19 90 TYR A C 1
ATOM 703 O O . TYR A 1 90 ? 12.317 -8.285 -1.900 1.00 87.19 90 TYR A O 1
ATOM 711 N N . LYS A 1 91 ? 10.504 -7.158 -2.585 1.00 89.19 91 LYS A N 1
ATOM 712 C CA . LYS A 1 91 ? 9.515 -8.131 -2.102 1.00 89.19 91 LYS A CA 1
ATOM 713 C C . LYS A 1 91 ? 8.603 -8.542 -3.244 1.00 89.19 91 LYS A C 1
ATOM 715 O O . LYS A 1 91 ? 8.006 -7.694 -3.895 1.00 89.19 91 LYS A O 1
ATOM 720 N N . ILE A 1 92 ? 8.473 -9.846 -3.457 1.00 90.44 92 ILE A N 1
ATOM 721 C CA . ILE A 1 92 ? 7.688 -10.409 -4.556 1.00 90.44 92 ILE A CA 1
ATOM 722 C C . ILE A 1 92 ? 6.452 -11.097 -3.977 1.00 90.44 92 ILE A C 1
ATOM 724 O O . ILE A 1 92 ? 6.559 -11.866 -3.020 1.00 90.44 92 ILE A O 1
ATOM 728 N N . LYS A 1 93 ? 5.281 -10.838 -4.560 1.00 90.69 93 LYS A N 1
ATOM 729 C CA . LYS A 1 93 ? 4.022 -11.518 -4.224 1.00 90.69 93 LYS A CA 1
ATOM 730 C C . LYS A 1 93 ? 3.242 -11.841 -5.495 1.00 90.69 93 LYS A C 1
ATOM 732 O O . LYS A 1 93 ? 3.210 -11.031 -6.415 1.00 90.69 93 LYS A O 1
ATOM 737 N N . ASN A 1 94 ? 2.587 -12.997 -5.526 1.00 93.31 94 ASN A N 1
ATOM 738 C CA . ASN A 1 94 ? 1.595 -13.319 -6.551 1.00 93.31 94 ASN A CA 1
ATOM 739 C C . ASN A 1 94 ? 0.206 -13.060 -5.963 1.00 93.31 94 ASN A C 1
ATOM 741 O O . ASN A 1 94 ? -0.059 -13.449 -4.824 1.00 93.31 94 ASN A O 1
ATOM 745 N N . VAL A 1 95 ? -0.651 -12.378 -6.712 1.00 92.94 95 VAL A N 1
ATOM 746 C CA . VAL A 1 95 ? -1.982 -11.944 -6.267 1.00 92.94 95 VAL A CA 1
ATOM 747 C C . VAL A 1 95 ? -2.998 -12.172 -7.378 1.00 92.94 95 VAL A C 1
ATOM 749 O O . VAL A 1 95 ? -2.624 -12.209 -8.549 1.00 92.94 95 VAL A O 1
ATOM 752 N N . GLU A 1 96 ? -4.273 -12.313 -7.022 1.00 94.94 96 GLU A N 1
ATOM 753 C CA . GLU A 1 96 ? -5.354 -12.324 -8.011 1.00 94.94 96 GLU A CA 1
ATOM 754 C C . GLU A 1 96 ? -5.452 -10.932 -8.661 1.00 94.94 96 GLU A C 1
ATOM 756 O O . GLU A 1 96 ? -5.406 -9.898 -7.982 1.00 94.94 96 GLU A O 1
ATOM 761 N N . ALA A 1 97 ? -5.471 -10.908 -9.993 1.00 93.25 97 ALA A N 1
ATOM 762 C CA . ALA A 1 97 ? -5.285 -9.703 -10.787 1.00 93.25 97 ALA A CA 1
ATOM 763 C C . ALA A 1 97 ? -6.433 -8.712 -10.599 1.00 93.25 97 ALA A C 1
ATOM 765 O O . ALA A 1 97 ? -6.203 -7.512 -10.415 1.00 93.25 97 ALA A O 1
ATOM 766 N N . LYS A 1 98 ? -7.672 -9.205 -10.642 1.00 92.69 98 LYS A N 1
ATOM 767 C CA . LYS A 1 98 ? -8.872 -8.377 -10.575 1.00 92.69 98 LYS A CA 1
ATOM 768 C C . LYS A 1 98 ? -8.993 -7.691 -9.217 1.00 92.69 98 LYS A C 1
ATOM 770 O O . LYS A 1 98 ? -9.125 -6.468 -9.172 1.00 92.69 98 LYS A O 1
ATOM 775 N N . ASP A 1 99 ? -8.897 -8.443 -8.134 1.00 91.50 99 ASP A N 1
ATOM 776 C CA . ASP A 1 99 ? -9.000 -7.973 -6.760 1.00 91.50 99 ASP A CA 1
ATOM 777 C C . ASP A 1 99 ? -7.899 -6.959 -6.459 1.00 91.50 99 ASP A C 1
ATOM 779 O O . ASP A 1 99 ? -8.177 -5.885 -5.923 1.00 91.50 99 ASP A O 1
ATOM 783 N N . TYR A 1 100 ? -6.655 -7.242 -6.864 1.00 90.75 100 TYR A N 1
ATOM 784 C CA . TYR A 1 100 ? -5.544 -6.321 -6.642 1.00 90.75 100 TYR A CA 1
ATOM 785 C C . TYR A 1 100 ? -5.746 -4.993 -7.383 1.00 90.75 100 TYR A C 1
ATOM 787 O O . TYR A 1 100 ? -5.676 -3.916 -6.785 1.00 90.75 100 TYR A O 1
ATOM 795 N N . LEU A 1 101 ? -6.032 -5.046 -8.685 1.00 91.31 101 LEU A N 1
ATOM 796 C CA . LEU A 1 101 ? -6.166 -3.848 -9.513 1.00 91.31 101 LEU A CA 1
ATOM 797 C C . LEU A 1 101 ? -7.376 -2.994 -9.112 1.00 91.31 101 LEU A C 1
ATOM 799 O O . LEU A 1 101 ? -7.258 -1.766 -9.025 1.00 91.31 101 LEU A O 1
ATOM 803 N N . ILE A 1 102 ? -8.507 -3.626 -8.783 1.00 89.12 102 ILE A N 1
ATOM 804 C CA . ILE A 1 102 ? -9.705 -2.927 -8.306 1.00 89.12 102 ILE A CA 1
ATOM 805 C C . ILE A 1 102 ? -9.450 -2.328 -6.925 1.00 89.12 102 ILE A C 1
ATOM 807 O O . ILE A 1 102 ? -9.815 -1.177 -6.675 1.00 89.12 102 ILE A O 1
ATOM 811 N N . TYR A 1 103 ? -8.825 -3.068 -6.010 1.00 84.19 103 TYR A N 1
ATOM 812 C CA . TYR A 1 103 ? -8.655 -2.609 -4.638 1.00 84.19 103 TYR A CA 1
ATOM 813 C C . TYR A 1 103 ? -7.621 -1.484 -4.525 1.00 84.19 103 TYR A C 1
ATOM 815 O O . TYR A 1 103 ? -7.943 -0.428 -3.966 1.00 84.19 103 TYR A O 1
ATOM 823 N N . TYR A 1 104 ? -6.421 -1.674 -5.080 1.00 83.31 104 TYR A N 1
ATOM 824 C CA . TYR A 1 104 ? -5.302 -0.740 -4.917 1.00 83.31 104 TYR A CA 1
ATOM 825 C C . TYR A 1 104 ? -5.349 0.417 -5.907 1.00 83.31 104 TYR A C 1
ATOM 827 O O . TYR A 1 104 ? -5.183 1.567 -5.500 1.00 83.31 104 TYR A O 1
ATOM 835 N N . TYR A 1 105 ? -5.648 0.142 -7.178 1.00 85.81 105 TYR A N 1
ATOM 836 C CA . TYR A 1 105 ? -5.556 1.157 -8.229 1.00 85.81 105 TYR A CA 1
ATOM 837 C C . TYR A 1 105 ? -6.898 1.617 -8.796 1.00 85.81 105 TYR A C 1
ATOM 839 O O . TYR A 1 105 ? -6.924 2.486 -9.663 1.00 85.81 105 TYR A O 1
ATOM 847 N N . LYS A 1 106 ? -8.020 1.071 -8.306 1.00 87.12 106 LYS A N 1
ATOM 848 C CA . LYS A 1 106 ? -9.370 1.406 -8.791 1.00 87.12 106 LYS A CA 1
ATOM 849 C C . LYS A 1 106 ? -9.498 1.225 -10.313 1.00 87.12 106 LYS A C 1
ATOM 851 O O . LYS A 1 106 ? -10.184 2.000 -10.972 1.00 87.12 106 LYS A O 1
ATOM 856 N N . THR A 1 107 ? -8.827 0.208 -10.857 1.00 89.00 107 THR A N 1
ATOM 857 C CA . THR A 1 107 ? -8.832 -0.128 -12.288 1.00 89.00 107 THR A CA 1
ATOM 858 C C . THR A 1 107 ? -9.216 -1.588 -12.513 1.00 89.00 107 THR A C 1
ATOM 860 O O . THR A 1 107 ? -9.219 -2.381 -11.574 1.00 89.00 107 THR A O 1
ATOM 863 N N . ASN A 1 108 ? -9.518 -1.958 -13.757 1.00 88.62 108 ASN A N 1
ATOM 864 C CA . ASN A 1 108 ? -9.751 -3.344 -14.155 1.00 88.62 108 ASN A CA 1
ATOM 865 C C . ASN A 1 108 ? -8.545 -3.927 -14.933 1.00 88.62 108 ASN A C 1
ATOM 867 O O . ASN A 1 108 ? -7.785 -3.175 -15.552 1.00 88.62 108 ASN A O 1
ATOM 871 N N . PRO A 1 109 ? -8.363 -5.263 -14.928 1.00 92.19 109 PRO A N 1
ATOM 872 C CA . PRO A 1 109 ? -7.335 -5.931 -15.734 1.00 92.19 109 PRO A CA 1
ATOM 873 C C . PRO A 1 109 ? -7.437 -5.615 -17.232 1.00 92.19 109 PRO A C 1
ATOM 875 O O . PRO A 1 109 ? -6.422 -5.402 -17.893 1.00 92.19 109 PRO A O 1
ATOM 878 N N . GLU A 1 110 ? -8.665 -5.508 -17.750 1.00 91.56 110 GLU A N 1
ATOM 879 C CA . GLU A 1 110 ? -8.945 -5.233 -19.164 1.00 91.56 110 GLU A CA 1
ATOM 880 C C . GLU A 1 110 ? -8.351 -3.904 -19.636 1.00 91.56 110 GLU A C 1
ATOM 882 O O . GLU A 1 110 ? -7.745 -3.864 -20.707 1.00 91.56 110 GLU A O 1
ATOM 887 N N . LEU A 1 111 ? -8.441 -2.831 -18.830 1.00 89.38 111 LEU A N 1
ATOM 888 C CA . LEU A 1 111 ? -7.811 -1.553 -19.167 1.00 89.38 111 LEU A CA 1
ATOM 889 C C . LEU A 1 111 ? -6.318 -1.751 -19.387 1.00 89.38 111 LEU A C 1
ATOM 891 O O . LEU A 1 111 ? -5.765 -1.133 -20.283 1.00 89.38 111 LEU A O 1
ATOM 895 N N . LEU A 1 112 ? -5.664 -2.619 -18.619 1.00 92.38 112 LEU A N 1
ATOM 896 C CA . LEU A 1 112 ? -4.223 -2.843 -18.695 1.00 92.38 112 LEU A CA 1
ATOM 897 C C . LEU A 1 112 ? -3.818 -3.959 -19.665 1.00 92.38 112 LEU A C 1
ATOM 899 O O . LEU A 1 112 ? -2.634 -4.257 -19.762 1.00 92.38 112 LEU A O 1
ATOM 903 N N . ASN A 1 113 ? -4.760 -4.522 -20.430 1.00 90.81 113 ASN A N 1
ATOM 904 C CA . ASN A 1 113 ? -4.548 -5.704 -21.277 1.00 90.81 113 ASN A CA 1
ATOM 905 C C . ASN A 1 113 ? -4.029 -6.931 -20.497 1.00 90.81 113 ASN A C 1
ATOM 907 O O . ASN A 1 113 ? -3.323 -7.768 -21.055 1.00 90.81 113 ASN A O 1
ATOM 911 N N . ILE A 1 114 ? -4.366 -7.044 -19.211 1.00 92.06 114 ILE A N 1
ATOM 912 C CA . ILE A 1 114 ? -4.002 -8.193 -18.378 1.00 92.06 114 ILE A CA 1
ATOM 913 C C . ILE A 1 114 ? -5.103 -9.243 -18.517 1.00 92.06 114 ILE A C 1
ATOM 915 O O . ILE A 1 114 ? -6.268 -8.967 -18.231 1.00 92.06 114 ILE A O 1
ATOM 919 N N . THR A 1 115 ? -4.722 -10.437 -18.974 1.00 90.88 115 THR A N 1
ATOM 920 C CA . THR A 1 115 ? -5.648 -11.569 -19.172 1.00 90.88 115 THR A CA 1
ATOM 921 C C . THR A 1 115 ? -5.440 -12.698 -18.169 1.00 90.88 115 THR A C 1
ATOM 923 O O . THR A 1 115 ? -6.352 -13.496 -17.966 1.00 90.88 115 THR A O 1
ATOM 926 N N . ASP A 1 116 ? -4.277 -12.744 -17.519 1.00 91.88 116 ASP A N 1
ATOM 927 C CA . ASP A 1 116 ? -3.977 -13.735 -16.494 1.00 91.88 116 ASP A CA 1
ATOM 928 C C . ASP A 1 116 ? -4.798 -13.482 -15.224 1.00 91.88 116 ASP A C 1
ATOM 930 O O . ASP A 1 116 ? -4.934 -12.345 -14.768 1.00 91.88 116 ASP A O 1
ATOM 934 N N . GLU A 1 117 ? -5.304 -14.559 -14.616 1.00 93.00 117 GLU A N 1
ATOM 935 C CA . GLU A 1 117 ? -6.030 -14.501 -13.336 1.00 93.00 117 GLU A CA 1
ATOM 936 C C . GLU A 1 117 ? -5.124 -14.051 -12.183 1.00 93.00 117 GLU A C 1
ATOM 938 O O . GLU A 1 117 ? -5.587 -13.491 -11.192 1.00 93.00 117 GLU A O 1
ATOM 943 N N . THR A 1 118 ? -3.816 -14.280 -12.300 1.00 93.56 118 THR A N 1
ATOM 944 C CA . THR A 1 118 ? -2.836 -13.903 -11.283 1.00 93.56 118 THR A CA 1
ATOM 945 C C . THR A 1 118 ? -1.736 -13.048 -11.878 1.00 93.56 118 THR A C 1
ATOM 947 O O . THR A 1 118 ? -1.182 -13.395 -12.917 1.00 93.56 118 THR A O 1
ATOM 950 N N . ILE A 1 119 ? -1.357 -11.992 -11.165 1.00 94.00 119 ILE A N 1
ATOM 951 C CA . ILE A 1 119 ? -0.221 -11.131 -11.502 1.00 94.00 119 ILE A CA 1
ATOM 952 C C . ILE A 1 119 ? 0.851 -11.213 -10.424 1.00 94.00 119 ILE A C 1
ATOM 954 O O . ILE A 1 119 ? 0.567 -11.458 -9.246 1.00 94.00 119 ILE A O 1
ATOM 958 N N . GLN A 1 120 ? 2.093 -10.970 -10.827 1.00 94.88 120 GLN A N 1
ATOM 959 C CA . GLN A 1 120 ? 3.208 -10.843 -9.904 1.00 94.88 120 GLN A CA 1
ATOM 960 C C . GLN A 1 120 ? 3.486 -9.367 -9.627 1.00 94.88 120 GLN A C 1
ATOM 962 O O . GLN A 1 120 ? 3.694 -8.575 -10.544 1.00 94.88 120 GLN A O 1
ATOM 967 N N . ILE A 1 121 ? 3.517 -9.007 -8.348 1.00 95.06 121 ILE A N 1
ATOM 968 C CA . ILE A 1 121 ? 3.873 -7.670 -7.885 1.00 95.06 121 ILE A CA 1
ATOM 969 C C . ILE A 1 121 ? 5.273 -7.721 -7.292 1.00 95.06 121 ILE A C 1
ATOM 971 O O . ILE A 1 121 ? 5.543 -8.523 -6.393 1.00 95.06 121 ILE A O 1
ATOM 975 N N . VAL A 1 122 ? 6.136 -6.837 -7.777 1.00 94.75 122 VAL A N 1
ATOM 976 C CA . VAL A 1 122 ? 7.474 -6.600 -7.248 1.00 94.75 122 VAL A CA 1
ATOM 977 C C . VAL A 1 122 ? 7.467 -5.251 -6.541 1.00 94.75 122 VAL A C 1
ATOM 979 O O . VAL A 1 122 ? 7.464 -4.201 -7.176 1.00 94.75 122 VAL A O 1
ATOM 982 N N . SER A 1 123 ? 7.436 -5.284 -5.215 1.00 91.62 123 SER A N 1
ATOM 983 C CA . SER A 1 123 ? 7.520 -4.098 -4.369 1.00 91.62 123 SER A CA 1
ATOM 984 C C . SER A 1 123 ? 8.981 -3.746 -4.124 1.00 91.62 123 SER A C 1
ATOM 986 O O . SER A 1 123 ? 9.740 -4.575 -3.614 1.00 91.62 123 SER A O 1
ATOM 988 N N . VAL A 1 124 ? 9.362 -2.512 -4.443 1.00 88.50 124 VAL A N 1
ATOM 989 C CA . VAL A 1 124 ? 10.705 -1.977 -4.209 1.00 88.50 124 VAL A CA 1
ATOM 990 C C . VAL A 1 124 ? 10.654 -0.983 -3.062 1.00 88.50 124 VAL A C 1
ATOM 992 O O . VAL A 1 124 ? 9.820 -0.078 -3.025 1.00 88.50 124 VAL A O 1
ATOM 995 N N . SER A 1 125 ? 11.577 -1.131 -2.122 1.00 83.00 125 SER A N 1
ATOM 996 C CA . SER A 1 125 ? 11.774 -0.191 -1.019 1.00 83.00 125 SER A CA 1
ATOM 997 C C . SER A 1 125 ? 13.251 0.114 -0.845 1.00 83.00 125 SER A C 1
ATOM 999 O O . SER A 1 125 ? 14.076 -0.789 -0.949 1.00 83.00 125 SER A O 1
ATOM 1001 N N . GLY A 1 126 ? 13.577 1.369 -0.554 1.00 74.19 126 GLY A N 1
ATOM 1002 C CA . GLY A 1 126 ? 14.900 1.736 -0.060 1.00 74.19 126 GLY A CA 1
ATOM 1003 C C . GLY A 1 126 ? 14.992 1.548 1.454 1.00 74.19 126 GLY A C 1
ATOM 1004 O O . GLY A 1 126 ? 14.039 1.122 2.106 1.00 74.19 126 GLY A O 1
ATOM 1005 N N . VAL A 1 127 ? 16.125 1.945 2.035 1.00 62.84 127 VAL A N 1
ATOM 1006 C CA . VAL A 1 127 ? 16.405 1.807 3.479 1.00 62.84 127 VAL A CA 1
ATOM 1007 C C . VAL A 1 127 ? 15.318 2.424 4.376 1.00 62.84 127 VAL A C 1
ATOM 1009 O O . VAL A 1 127 ? 15.058 1.908 5.459 1.00 62.84 127 VAL A O 1
ATOM 1012 N N . GLN A 1 128 ? 14.675 3.520 3.951 1.00 54.91 128 GLN A N 1
ATOM 1013 C CA . GLN A 1 128 ? 13.732 4.275 4.793 1.00 54.91 128 GLN A CA 1
ATOM 1014 C C . GLN A 1 128 ? 12.314 4.401 4.232 1.00 54.91 128 GLN A C 1
ATOM 1016 O O . GLN A 1 128 ? 11.397 4.725 4.985 1.00 54.91 128 GLN A O 1
ATOM 1021 N N . GLN A 1 129 ? 12.108 4.175 2.935 1.00 70.50 129 GLN A N 1
ATOM 1022 C CA . GLN A 1 129 ? 10.810 4.417 2.317 1.00 70.50 129 GLN A CA 1
ATOM 1023 C C . GLN A 1 129 ? 10.523 3.452 1.177 1.00 70.50 129 GLN A C 1
ATOM 1025 O O . GLN A 1 129 ? 11.420 2.982 0.474 1.00 70.50 129 GLN A O 1
ATOM 1030 N N . PHE A 1 130 ? 9.236 3.183 1.007 1.00 80.69 130 PHE A N 1
ATOM 1031 C CA . PHE A 1 130 ? 8.706 2.545 -0.184 1.00 80.69 130 PHE A CA 1
ATOM 1032 C C . PHE A 1 130 ? 9.069 3.374 -1.422 1.00 80.69 130 PHE A C 1
ATOM 1034 O O . PHE A 1 130 ? 8.970 4.600 -1.386 1.00 80.69 130 PHE A O 1
ATOM 1041 N N . PHE A 1 131 ? 9.514 2.704 -2.485 1.00 84.88 131 PHE A N 1
ATOM 1042 C CA . PHE A 1 131 ? 9.838 3.340 -3.756 1.00 84.88 131 PHE A CA 1
ATOM 1043 C C . PHE A 1 131 ? 8.654 3.224 -4.715 1.00 84.88 131 PHE A C 1
ATOM 1045 O O . PHE A 1 131 ? 8.004 4.224 -4.999 1.00 84.88 131 PHE A O 1
ATOM 1052 N N . ASN A 1 132 ? 8.346 2.010 -5.181 1.00 89.75 132 ASN A N 1
ATOM 1053 C CA . ASN A 1 132 ? 7.169 1.754 -6.008 1.00 89.75 132 ASN A CA 1
ATOM 1054 C C . ASN A 1 132 ? 6.818 0.256 -6.065 1.00 89.75 132 ASN A C 1
ATOM 1056 O O . ASN A 1 132 ? 7.636 -0.602 -5.720 1.00 89.75 132 ASN A O 1
ATOM 1060 N N . ASP A 1 133 ? 5.604 -0.036 -6.528 1.00 93.00 133 ASP A N 1
ATOM 1061 C CA . ASP A 1 133 ? 5.127 -1.369 -6.880 1.00 93.00 133 ASP A CA 1
ATOM 1062 C C . ASP A 1 133 ? 5.150 -1.521 -8.403 1.00 93.00 133 ASP A C 1
ATOM 1064 O O . ASP A 1 133 ? 4.598 -0.701 -9.138 1.00 93.00 133 ASP A O 1
ATOM 1068 N N . PHE A 1 134 ? 5.743 -2.617 -8.866 1.00 95.56 134 PHE A N 1
ATOM 1069 C CA . PHE A 1 134 ? 5.836 -2.964 -10.276 1.00 95.56 134 PHE A CA 1
ATOM 1070 C C . PHE A 1 134 ? 5.001 -4.213 -10.551 1.00 95.56 134 PHE A C 1
ATOM 1072 O O . PHE A 1 134 ? 5.188 -5.252 -9.917 1.00 95.56 134 PHE A O 1
ATOM 1079 N N . ILE A 1 135 ? 4.066 -4.117 -11.491 1.00 96.06 135 ILE A N 1
ATOM 1080 C CA . ILE A 1 135 ? 3.233 -5.232 -11.933 1.00 96.06 135 ILE A CA 1
ATOM 1081 C C . ILE A 1 135 ? 3.952 -5.904 -13.099 1.00 96.06 135 ILE A C 1
ATOM 1083 O O . ILE A 1 135 ? 4.029 -5.353 -14.196 1.00 96.06 135 ILE A O 1
ATOM 1087 N N . ARG A 1 136 ? 4.478 -7.103 -12.877 1.00 93.88 136 ARG A N 1
ATOM 1088 C CA . ARG A 1 136 ? 5.092 -7.904 -13.933 1.00 93.88 136 ARG A CA 1
ATOM 1089 C C . ARG A 1 136 ? 3.999 -8.657 -14.679 1.00 93.88 136 ARG A C 1
ATOM 1091 O O . ARG A 1 136 ? 3.359 -9.538 -14.103 1.00 93.88 136 ARG A O 1
ATOM 1098 N N . ILE A 1 137 ? 3.793 -8.302 -15.945 1.00 86.81 137 ILE A N 1
ATOM 1099 C CA . ILE A 1 137 ? 2.781 -8.935 -16.803 1.00 86.81 137 ILE A CA 1
ATOM 1100 C C . ILE A 1 137 ? 3.392 -9.977 -17.746 1.00 86.81 137 ILE A C 1
ATOM 1102 O O . ILE A 1 137 ? 2.695 -10.872 -18.204 1.00 86.81 137 ILE A O 1
ATOM 1106 N N . SER A 1 138 ? 4.692 -9.888 -18.033 1.00 88.25 138 SER A N 1
ATOM 1107 C CA . SER A 1 138 ? 5.440 -10.893 -18.794 1.00 88.25 138 SER A CA 1
ATOM 1108 C C . SER A 1 138 ? 6.928 -10.848 -18.417 1.00 88.25 138 SER A C 1
ATOM 1110 O O . SER A 1 138 ? 7.324 -10.084 -17.538 1.00 88.25 138 SER A O 1
ATOM 1112 N N . GLU A 1 139 ? 7.760 -11.666 -19.065 1.00 86.56 139 GLU A N 1
ATOM 1113 C CA . GLU A 1 139 ? 9.228 -11.587 -18.940 1.00 86.56 139 GLU A CA 1
ATOM 1114 C C . GLU A 1 139 ? 9.800 -10.265 -19.485 1.00 86.56 139 GLU A C 1
ATOM 1116 O O . GLU A 1 139 ? 10.853 -9.817 -19.040 1.00 86.56 139 GLU A O 1
ATOM 1121 N N . GLU A 1 140 ? 9.098 -9.639 -20.433 1.00 90.94 140 GLU A N 1
ATOM 1122 C CA . GLU A 1 140 ? 9.580 -8.473 -21.182 1.00 90.94 140 GLU A CA 1
ATOM 1123 C C . GLU A 1 140 ? 8.858 -7.181 -20.798 1.00 90.94 140 GLU A C 1
ATOM 1125 O O . GLU A 1 140 ? 9.344 -6.098 -21.112 1.00 90.94 140 GLU A O 1
ATOM 1130 N N . THR A 1 141 ? 7.705 -7.272 -20.128 1.00 93.62 141 THR A N 1
ATOM 1131 C CA . THR A 1 141 ? 6.851 -6.116 -19.851 1.00 93.62 141 THR A CA 1
ATOM 1132 C C . THR A 1 141 ? 6.518 -5.996 -18.371 1.00 93.62 141 THR A C 1
ATOM 1134 O O . THR A 1 141 ? 6.009 -6.921 -17.726 1.00 93.62 141 THR A O 1
ATOM 1137 N N . VAL A 1 142 ? 6.744 -4.793 -17.856 1.00 96.06 142 VAL A N 1
ATOM 1138 C CA . VAL A 1 142 ? 6.449 -4.380 -16.488 1.00 96.06 142 VAL A CA 1
ATOM 1139 C C . VAL A 1 142 ? 5.575 -3.132 -16.533 1.00 96.06 142 VAL A C 1
ATOM 1141 O O . VAL A 1 142 ? 5.755 -2.268 -17.385 1.00 96.06 142 VAL A O 1
ATOM 1144 N N . ILE A 1 143 ? 4.619 -3.020 -15.617 1.00 96.94 143 ILE A N 1
ATOM 1145 C CA . ILE A 1 143 ? 3.783 -1.830 -15.463 1.00 96.94 143 ILE A CA 1
ATOM 1146 C C . ILE A 1 143 ? 4.105 -1.167 -14.130 1.00 96.94 143 ILE A C 1
ATOM 1148 O O . ILE A 1 143 ? 4.191 -1.835 -13.101 1.00 96.94 143 ILE A O 1
ATOM 1152 N N . VAL A 1 144 ? 4.214 0.156 -14.133 1.00 95.31 144 VAL A N 1
ATOM 1153 C CA . VAL A 1 144 ? 4.271 0.973 -12.915 1.00 95.31 144 VAL A CA 1
ATOM 1154 C C . VAL A 1 144 ? 3.128 1.978 -12.925 1.00 95.31 144 VAL A C 1
ATOM 1156 O O . VAL A 1 144 ? 2.774 2.514 -13.976 1.00 95.31 144 VAL A O 1
ATOM 1159 N N . ASN A 1 145 ? 2.532 2.226 -11.761 1.00 92.94 145 ASN A N 1
ATOM 1160 C CA . ASN A 1 145 ? 1.558 3.297 -11.598 1.00 92.94 145 ASN A CA 1
ATOM 1161 C C . ASN A 1 145 ? 2.237 4.505 -10.944 1.00 92.94 145 ASN A C 1
ATOM 1163 O O . ASN A 1 145 ? 2.774 4.388 -9.843 1.00 92.94 145 ASN A O 1
ATOM 1167 N N . ILE A 1 146 ? 2.210 5.654 -11.614 1.00 88.38 146 ILE A N 1
ATOM 1168 C CA . ILE A 1 146 ? 2.705 6.926 -11.080 1.00 88.38 146 ILE A CA 1
ATOM 1169 C C . ILE A 1 146 ? 1.553 7.915 -11.190 1.00 88.38 146 ILE A C 1
ATOM 1171 O O . ILE A 1 146 ? 1.039 8.141 -12.284 1.00 88.38 146 ILE A O 1
ATOM 1175 N N . ASP A 1 147 ? 1.097 8.437 -10.050 1.00 84.75 147 ASP A N 1
ATOM 1176 C CA . ASP A 1 147 ? 0.040 9.453 -9.977 1.00 84.75 147 ASP A CA 1
ATOM 1177 C C . ASP A 1 147 ? -1.235 9.101 -10.773 1.00 84.75 147 ASP A C 1
ATOM 1179 O O . ASP A 1 147 ? -1.908 9.949 -11.363 1.00 84.75 147 ASP A O 1
ATOM 1183 N N . GLY A 1 148 ? -1.583 7.807 -10.776 1.00 84.44 148 GLY A N 1
ATOM 1184 C CA . GLY A 1 148 ? -2.762 7.265 -11.449 1.00 84.44 148 GLY A CA 1
ATOM 1185 C C . GLY A 1 148 ? -2.603 7.041 -12.959 1.00 84.44 148 GLY A C 1
ATOM 1186 O O . GLY A 1 148 ? -3.581 6.651 -13.604 1.00 84.44 148 GLY A O 1
ATOM 1187 N N . VAL A 1 149 ? -1.405 7.208 -13.520 1.00 93.19 149 VAL A N 1
ATOM 1188 C CA . VAL A 1 149 ? -1.053 6.789 -14.885 1.00 93.19 149 VAL A CA 1
ATOM 1189 C C . VAL A 1 149 ? -0.297 5.467 -14.835 1.00 93.19 149 VAL A C 1
ATOM 1191 O O . VAL A 1 149 ? 0.667 5.317 -14.088 1.00 93.19 149 VAL A O 1
ATOM 1194 N N . PHE A 1 150 ? -0.732 4.499 -15.636 1.00 96.44 150 PHE A N 1
ATOM 1195 C CA . PHE A 1 150 ? -0.042 3.224 -15.800 1.00 96.44 150 PHE A CA 1
ATOM 1196 C C . PHE A 1 150 ? 0.920 3.306 -16.972 1.00 96.44 150 PHE A C 1
ATOM 1198 O O . PHE A 1 150 ? 0.472 3.379 -18.113 1.00 96.44 150 PHE A O 1
ATOM 1205 N N . PHE A 1 151 ? 2.218 3.271 -16.696 1.00 96.38 151 PHE A N 1
ATOM 1206 C CA . PHE A 1 151 ? 3.264 3.243 -17.711 1.00 96.38 151 PHE A CA 1
ATOM 1207 C C . PHE A 1 151 ? 3.661 1.803 -18.010 1.00 96.38 151 PHE A C 1
ATOM 1209 O O . PHE A 1 151 ? 3.874 1.020 -17.086 1.00 96.38 151 PHE A O 1
ATOM 1216 N N . PHE A 1 152 ? 3.765 1.472 -19.294 1.00 97.06 152 PHE A N 1
ATOM 1217 C CA . PHE A 1 152 ? 4.200 0.171 -19.787 1.00 97.06 152 PHE A CA 1
ATOM 1218 C C . PHE A 1 152 ? 5.675 0.256 -20.159 1.00 97.06 152 PHE A C 1
ATOM 1220 O O . PHE A 1 152 ? 6.072 1.015 -21.046 1.00 97.06 152 PHE A O 1
ATOM 1227 N N . LEU A 1 153 ? 6.475 -0.523 -19.445 1.00 96.56 153 LEU A N 1
ATOM 1228 C CA . LEU A 1 153 ? 7.913 -0.608 -19.584 1.00 96.56 153 LEU A CA 1
ATOM 1229 C C . LEU A 1 153 ? 8.252 -1.905 -20.300 1.00 96.56 153 LEU A C 1
ATOM 1231 O O . LEU A 1 153 ? 7.973 -2.979 -19.770 1.00 96.56 153 LEU A O 1
ATOM 1235 N N . ASN A 1 154 ? 8.870 -1.801 -21.472 1.00 95.44 154 ASN A N 1
ATOM 1236 C CA . ASN A 1 154 ? 9.356 -2.955 -22.219 1.00 95.44 154 ASN A CA 1
ATOM 1237 C C . ASN A 1 154 ? 10.868 -3.065 -22.098 1.00 95.44 154 ASN A C 1
ATOM 1239 O O . ASN A 1 154 ? 11.584 -2.059 -22.112 1.00 95.44 154 ASN A O 1
ATOM 1243 N N . LYS A 1 155 ? 11.351 -4.293 -21.944 1.00 93.31 155 LYS A N 1
ATOM 1244 C CA . LYS A 1 155 ? 12.770 -4.583 -21.801 1.00 93.31 155 LYS A CA 1
ATOM 1245 C C . LYS A 1 155 ? 13.516 -4.132 -23.054 1.00 93.31 155 LYS A C 1
ATOM 1247 O O . LYS A 1 155 ? 13.104 -4.399 -24.183 1.00 93.31 155 LYS A O 1
ATOM 1252 N N . ALA A 1 156 ? 14.612 -3.411 -22.852 1.00 87.56 156 ALA A N 1
ATOM 1253 C CA . ALA A 1 156 ? 15.460 -2.982 -23.948 1.00 87.56 156 ALA A CA 1
ATOM 1254 C C . ALA A 1 156 ? 16.179 -4.205 -24.553 1.00 87.56 156 ALA A C 1
ATOM 1256 O O . ALA A 1 156 ? 16.594 -5.089 -23.802 1.00 87.56 156 ALA A O 1
ATOM 1257 N N . PRO A 1 157 ? 16.371 -4.263 -25.883 1.00 77.06 157 PRO A N 1
ATOM 1258 C CA . PRO A 1 157 ? 17.098 -5.358 -26.519 1.00 77.06 157 PRO A CA 1
ATOM 1259 C C . PRO A 1 157 ? 18.526 -5.483 -25.957 1.00 77.06 157 PRO A C 1
ATOM 1261 O O . PRO A 1 157 ? 19.235 -4.484 -25.803 1.00 77.06 157 PRO A O 1
ATOM 1264 N N . ASP A 1 158 ? 18.914 -6.724 -25.641 1.00 60.84 158 ASP A N 1
ATOM 1265 C CA . ASP A 1 158 ? 20.164 -7.108 -24.973 1.00 60.84 158 ASP A CA 1
ATOM 1266 C C . ASP A 1 158 ? 21.414 -6.673 -25.759 1.00 60.84 158 ASP A C 1
ATOM 1268 O O . ASP A 1 158 ? 21.960 -7.411 -26.582 1.00 60.84 158 ASP A O 1
ATOM 1272 N N . ASN A 1 159 ? 21.911 -5.469 -25.466 1.00 48.28 159 ASN A N 1
ATOM 1273 C CA . ASN A 1 159 ? 23.192 -4.977 -25.979 1.00 48.28 159 ASN A CA 1
ATOM 1274 C C . ASN A 1 159 ? 24.153 -4.527 -24.867 1.00 48.28 159 ASN A C 1
ATOM 1276 O O . ASN A 1 159 ? 25.225 -4.003 -25.176 1.00 48.28 159 ASN A O 1
ATOM 1280 N N . VAL A 1 160 ? 23.790 -4.644 -23.587 1.00 47.53 160 VAL A N 1
ATOM 1281 C CA . VAL A 1 160 ? 24.584 -4.060 -22.497 1.00 47.53 160 VAL A CA 1
ATOM 1282 C C . VAL A 1 160 ? 24.683 -5.044 -21.343 1.00 47.53 160 VAL A C 1
ATOM 1284 O O . VAL A 1 160 ? 23.674 -5.399 -20.751 1.00 47.53 160 VAL A O 1
ATOM 1287 N N . GLU A 1 161 ? 25.911 -5.463 -21.025 1.00 47.25 161 GLU A N 1
ATOM 1288 C CA . GLU A 1 161 ? 26.240 -6.170 -19.784 1.00 47.25 161 GLU A CA 1
ATOM 1289 C C . GLU A 1 161 ? 25.675 -5.379 -18.589 1.00 47.25 161 GLU A C 1
ATOM 1291 O O . GLU A 1 161 ? 26.219 -4.340 -18.204 1.00 47.25 161 GLU A O 1
ATOM 1296 N N . THR A 1 162 ? 24.578 -5.867 -18.002 1.00 48.62 162 THR A N 1
ATOM 1297 C CA . THR A 1 162 ? 23.924 -5.302 -16.806 1.00 48.62 162 THR A CA 1
ATOM 1298 C C . THR A 1 162 ? 24.897 -5.197 -15.624 1.00 48.62 162 THR A C 1
ATOM 1300 O O . THR A 1 162 ? 24.763 -4.310 -14.785 1.00 48.62 162 THR A O 1
ATOM 1303 N N . ASP A 1 163 ? 25.941 -6.033 -15.633 1.00 46.38 163 ASP A N 1
ATOM 1304 C CA . ASP A 1 163 ? 27.032 -6.102 -14.655 1.00 46.38 163 ASP A CA 1
ATOM 1305 C C . ASP A 1 163 ? 27.926 -4.851 -14.585 1.00 46.38 163 ASP A C 1
ATOM 1307 O O . ASP A 1 163 ? 28.690 -4.692 -13.632 1.00 46.38 163 ASP A O 1
ATOM 1311 N N . LYS A 1 164 ? 27.884 -3.959 -15.585 1.00 44.44 164 LYS A N 1
ATOM 1312 C CA . LYS A 1 164 ? 28.810 -2.810 -15.681 1.00 44.44 164 LYS A CA 1
ATOM 1313 C C . LYS A 1 164 ? 28.129 -1.460 -15.823 1.00 44.44 164 LYS A C 1
ATOM 1315 O O . LYS A 1 164 ? 28.781 -0.487 -16.203 1.00 44.44 164 LYS A O 1
ATOM 1320 N N . MET A 1 165 ? 26.836 -1.363 -15.520 1.00 48.56 165 MET A N 1
ATOM 1321 C CA . MET A 1 165 ? 26.190 -0.057 -15.437 1.00 48.56 165 MET A CA 1
ATOM 1322 C C . MET A 1 165 ? 26.604 0.597 -14.117 1.00 48.56 165 MET A C 1
ATOM 1324 O O . MET A 1 165 ? 25.925 0.531 -13.097 1.00 48.56 165 MET A O 1
ATOM 1328 N N . GLU A 1 166 ? 27.823 1.130 -14.133 1.00 47.00 166 GLU A N 1
ATOM 1329 C CA . GLU A 1 166 ? 28.457 1.769 -13.002 1.00 47.00 166 GLU A CA 1
ATOM 1330 C C . GLU A 1 166 ? 27.565 2.881 -12.435 1.00 47.00 166 GLU A C 1
ATOM 1332 O O . GLU A 1 166 ? 26.964 3.687 -13.157 1.00 47.00 166 GLU A O 1
ATOM 1337 N N . LEU A 1 167 ? 27.609 2.985 -11.106 1.00 47.66 167 LEU A N 1
ATOM 1338 C CA . LEU A 1 167 ? 27.171 4.122 -10.294 1.00 47.66 167 LEU A CA 1
ATOM 1339 C C . LEU A 1 167 ? 27.637 5.496 -10.839 1.00 47.66 167 LEU A C 1
ATOM 1341 O O . LEU A 1 167 ? 27.147 6.525 -10.384 1.00 47.66 167 LEU A O 1
ATOM 1345 N N . SER A 1 168 ? 28.585 5.520 -11.786 1.00 45.38 168 SER A N 1
ATOM 1346 C CA . SER A 1 168 ? 29.142 6.696 -12.459 1.00 45.38 168 SER A CA 1
ATOM 1347 C C . SER A 1 168 ? 28.201 7.358 -13.476 1.00 45.38 168 SER A C 1
ATOM 1349 O O . SER A 1 168 ? 28.445 8.499 -13.862 1.00 45.38 168 SER A O 1
ATOM 1351 N N . SER A 1 169 ? 27.113 6.691 -13.879 1.00 47.22 169 SER A N 1
ATOM 1352 C CA . SER A 1 169 ? 26.050 7.286 -14.711 1.00 47.22 169 SER A CA 1
ATOM 1353 C C . SER A 1 169 ? 24.984 8.043 -13.908 1.00 47.22 169 SER A C 1
ATOM 1355 O O . SER A 1 169 ? 24.177 8.772 -14.483 1.00 47.22 169 SER A O 1
ATOM 1357 N N . VAL A 1 170 ? 24.996 7.912 -12.578 1.00 52.78 170 VAL A N 1
ATOM 1358 C CA . VAL A 1 170 ? 24.072 8.621 -11.693 1.00 52.78 170 VAL A CA 1
ATOM 1359 C C . VAL A 1 170 ? 24.640 10.015 -11.400 1.00 52.78 170 VAL A C 1
ATOM 1361 O O . VAL A 1 170 ? 25.809 10.107 -11.015 1.00 52.78 170 VAL A O 1
ATOM 1364 N N . PRO A 1 171 ? 23.873 11.113 -11.569 1.00 54.81 171 PRO A N 1
ATOM 1365 C CA . PRO A 1 171 ? 24.398 12.458 -11.360 1.00 54.81 171 PRO A CA 1
ATOM 1366 C C . PRO A 1 171 ? 25.041 12.597 -9.976 1.00 54.81 171 PRO A C 1
ATOM 1368 O O . PRO A 1 171 ? 24.468 12.173 -8.973 1.00 54.81 171 PRO A O 1
ATOM 1371 N N . GLN A 1 172 ? 26.219 13.222 -9.910 1.00 51.88 172 GLN A N 1
ATOM 1372 C CA . GLN A 1 172 ? 27.006 13.376 -8.678 1.00 51.88 172 GLN A CA 1
ATOM 1373 C C . GLN A 1 172 ? 26.202 14.026 -7.531 1.00 51.88 172 GLN A C 1
ATOM 1375 O O . GLN A 1 172 ? 26.416 13.720 -6.361 1.00 51.88 172 GLN A O 1
ATOM 1380 N N . GLU A 1 173 ? 25.228 14.882 -7.855 1.00 50.88 173 GLU A N 1
ATOM 1381 C CA . GLU A 1 173 ? 24.289 15.478 -6.894 1.00 50.88 173 GLU A CA 1
ATOM 1382 C C . GLU A 1 173 ? 23.363 14.447 -6.225 1.00 50.88 173 GLU A C 1
ATOM 1384 O O . GLU A 1 173 ? 23.021 14.588 -5.051 1.00 50.88 173 GLU A O 1
ATOM 1389 N N . VAL A 1 174 ? 22.980 13.393 -6.945 1.00 49.72 174 VAL A N 1
ATOM 1390 C CA . VAL A 1 174 ? 22.127 12.306 -6.448 1.00 49.72 174 VAL A CA 1
ATOM 1391 C C . VAL A 1 174 ? 22.941 11.361 -5.558 1.00 49.72 174 VAL A C 1
ATOM 1393 O O . VAL A 1 174 ? 22.470 10.985 -4.485 1.00 49.72 174 VAL A O 1
ATOM 1396 N N . THR A 1 175 ? 24.199 11.071 -5.914 1.00 53.09 175 THR A N 1
ATOM 1397 C CA . THR A 1 175 ? 25.126 10.305 -5.058 1.00 53.09 175 THR A CA 1
ATOM 1398 C C . THR A 1 175 ? 25.428 11.044 -3.754 1.00 53.09 175 THR A C 1
ATOM 1400 O O . THR A 1 175 ? 25.422 10.436 -2.686 1.00 53.09 175 THR A O 1
ATOM 1403 N N . LEU A 1 176 ? 25.627 12.366 -3.816 1.00 52.44 176 LEU A N 1
ATOM 1404 C CA . LEU A 1 176 ? 25.813 13.209 -2.632 1.00 52.44 176 LEU A CA 1
ATOM 1405 C C . LEU A 1 176 ? 24.559 13.236 -1.746 1.00 52.44 176 LEU A C 1
ATOM 1407 O O . LEU A 1 176 ? 24.685 13.129 -0.530 1.00 52.44 176 LEU A O 1
ATOM 1411 N N . ARG A 1 177 ? 23.349 13.298 -2.325 1.00 51.44 177 ARG A N 1
ATOM 1412 C CA . ARG A 1 177 ? 22.088 13.176 -1.566 1.00 51.44 177 ARG A CA 1
ATOM 1413 C C . ARG A 1 177 ? 21.930 11.807 -0.908 1.00 51.44 177 ARG A C 1
ATOM 1415 O O . ARG A 1 177 ? 21.491 11.740 0.234 1.00 51.44 177 ARG A O 1
ATOM 1422 N N . ALA A 1 178 ? 22.291 10.725 -1.593 1.00 51.59 178 ALA A N 1
ATOM 1423 C CA . ALA A 1 178 ? 22.242 9.374 -1.036 1.00 51.59 178 ALA A CA 1
ATOM 1424 C C . ALA A 1 178 ? 23.237 9.182 0.115 1.00 51.59 178 ALA A C 1
ATOM 1426 O O . ALA A 1 178 ? 22.897 8.570 1.125 1.00 51.59 178 ALA A O 1
ATOM 1427 N N . MET A 1 179 ? 24.439 9.751 -0.006 1.00 49.72 179 MET A N 1
ATOM 1428 C CA . MET A 1 179 ? 25.421 9.788 1.079 1.00 49.72 179 MET A CA 1
ATOM 1429 C C . MET A 1 179 ? 24.913 10.620 2.262 1.00 49.72 179 MET A C 1
ATOM 1431 O O . MET A 1 179 ? 24.975 10.139 3.387 1.00 49.72 179 MET A O 1
ATOM 1435 N N . ASP A 1 180 ? 24.311 11.788 2.020 1.00 47.09 180 ASP A N 1
ATOM 1436 C CA . ASP A 1 180 ? 23.729 12.642 3.069 1.00 47.09 180 ASP A CA 1
ATOM 1437 C C . ASP A 1 180 ? 22.522 11.969 3.769 1.00 47.09 180 ASP A C 1
ATOM 1439 O O . ASP A 1 180 ? 22.313 12.131 4.971 1.00 47.09 180 ASP A O 1
ATOM 1443 N N . LEU A 1 181 ? 21.750 11.142 3.049 1.00 50.16 181 LEU A N 1
ATOM 1444 C CA . LEU A 1 181 ? 20.689 10.289 3.610 1.00 50.16 181 LEU A CA 1
ATOM 1445 C C . LEU A 1 181 ? 21.247 9.107 4.421 1.00 50.16 181 LEU A C 1
ATOM 1447 O O . LEU A 1 181 ? 20.653 8.722 5.429 1.00 50.16 181 LEU A O 1
ATOM 1451 N N . LYS A 1 182 ? 22.383 8.537 3.998 1.00 50.81 182 LYS A N 1
ATOM 1452 C CA . LYS A 1 182 ? 23.083 7.451 4.704 1.00 50.81 182 LYS A CA 1
ATOM 1453 C C . LYS A 1 182 ? 23.765 7.959 5.981 1.00 50.81 182 LYS A C 1
ATOM 1455 O O . LYS A 1 182 ? 23.792 7.253 6.982 1.00 50.81 182 LYS A O 1
ATOM 1460 N N . GLU A 1 183 ? 24.250 9.199 5.972 1.00 47.81 183 GLU A N 1
ATOM 1461 C CA . GLU A 1 183 ? 24.870 9.866 7.124 1.00 47.81 183 GLU A CA 1
ATOM 1462 C C . GLU A 1 183 ? 23.821 10.394 8.125 1.00 47.81 183 GLU A C 1
ATOM 1464 O O . GLU A 1 183 ? 24.055 10.391 9.331 1.00 47.81 183 GLU A O 1
ATOM 1469 N N . LYS A 1 184 ? 22.609 10.733 7.656 1.00 48.88 184 LYS A N 1
ATOM 1470 C CA . LYS A 1 184 ? 21.420 11.029 8.485 1.00 48.88 184 LYS A CA 1
ATOM 1471 C C . LYS A 1 184 ? 20.604 9.783 8.860 1.00 48.88 184 LYS A C 1
ATOM 1473 O O . LYS A 1 184 ? 19.396 9.893 9.093 1.00 48.88 184 LYS A O 1
ATOM 1478 N N . GLN A 1 185 ? 21.218 8.599 8.928 1.00 51.56 185 GLN A N 1
ATOM 1479 C CA . GLN A 1 185 ? 20.566 7.385 9.435 1.00 51.56 185 GLN A CA 1
ATOM 1480 C C . GLN A 1 185 ? 20.343 7.461 10.950 1.00 51.56 185 GLN A C 1
ATOM 1482 O O . GLN A 1 185 ? 20.966 6.749 11.735 1.00 51.56 185 GLN A O 1
ATOM 1487 N N . GLY A 1 186 ? 19.422 8.329 11.357 1.00 58.88 186 GLY A N 1
ATOM 1488 C CA . GLY A 1 186 ? 18.838 8.264 12.680 1.00 58.88 186 GLY A CA 1
ATOM 1489 C C . GLY A 1 186 ? 17.838 7.108 12.764 1.00 58.88 186 GLY A C 1
ATOM 1490 O O . GLY A 1 186 ? 17.090 6.852 11.815 1.00 58.88 186 GLY A O 1
ATOM 1491 N N . LEU A 1 187 ? 17.802 6.396 13.890 1.00 63.91 187 LEU A N 1
ATOM 1492 C CA . LEU A 1 187 ? 16.809 5.352 14.161 1.00 63.91 187 LEU A CA 1
ATOM 1493 C C . LEU A 1 187 ? 15.428 5.996 14.330 1.00 63.91 187 LEU A C 1
ATOM 1495 O O . LEU A 1 187 ? 15.041 6.378 15.434 1.00 63.91 187 LEU A O 1
ATOM 1499 N N . ASN A 1 188 ? 14.693 6.125 13.230 1.00 77.38 188 ASN A N 1
ATOM 1500 C CA . ASN A 1 188 ? 13.346 6.682 13.210 1.00 77.38 188 ASN A CA 1
ATOM 1501 C C . ASN A 1 188 ? 12.315 5.575 13.444 1.00 77.38 188 ASN A C 1
ATOM 1503 O O . ASN A 1 188 ? 12.234 4.620 12.673 1.00 77.38 188 ASN A O 1
ATOM 1507 N N . SER A 1 189 ? 11.492 5.708 14.478 1.00 84.81 189 SER A N 1
ATOM 1508 C CA . SER A 1 189 ? 10.375 4.800 14.736 1.00 84.81 189 SER A CA 1
ATOM 1509 C C . SER A 1 189 ? 9.152 5.558 15.238 1.00 84.81 189 SER A C 1
ATOM 1511 O O . SER A 1 189 ? 9.232 6.706 15.679 1.00 84.81 189 SER A O 1
ATOM 1513 N N . GLY A 1 190 ? 7.982 4.937 15.131 1.00 88.88 190 GLY A N 1
ATOM 1514 C CA . GLY A 1 190 ? 6.736 5.523 15.599 1.00 88.88 190 GLY A CA 1
ATOM 1515 C C . GLY A 1 190 ? 5.771 4.452 16.080 1.00 88.88 190 GLY A C 1
ATOM 1516 O O . GLY A 1 190 ? 5.749 3.352 15.534 1.00 88.88 190 GLY A O 1
ATOM 1517 N N . ILE A 1 191 ? 4.985 4.776 17.101 1.00 93.38 191 ILE A N 1
ATOM 1518 C CA . ILE A 1 191 ? 3.924 3.914 17.626 1.00 93.38 191 ILE A CA 1
ATOM 1519 C C . ILE A 1 191 ? 2.607 4.676 17.521 1.00 93.38 191 ILE A C 1
ATOM 1521 O O . ILE A 1 191 ? 2.519 5.818 17.967 1.00 93.38 191 ILE A O 1
ATOM 1525 N N . LEU A 1 192 ? 1.590 4.033 16.949 1.00 93.44 192 LEU A N 1
ATOM 1526 C CA . LEU A 1 192 ? 0.218 4.529 16.912 1.00 93.44 192 LEU A CA 1
ATOM 1527 C C . LEU A 1 192 ? -0.637 3.701 17.881 1.00 93.44 192 LEU A C 1
ATOM 1529 O O . LEU A 1 192 ? -0.716 2.482 17.741 1.00 93.44 192 LEU A O 1
ATOM 1533 N N . LEU A 1 193 ? -1.249 4.351 18.868 1.00 95.06 193 LEU A N 1
ATOM 1534 C CA . LEU A 1 193 ? -2.012 3.715 19.943 1.00 95.06 193 LEU A CA 1
ATOM 1535 C C . LEU A 1 193 ? -3.453 4.217 19.950 1.00 95.06 193 LEU A C 1
ATOM 1537 O O . LEU A 1 193 ? -3.685 5.393 20.218 1.00 95.06 193 LEU A O 1
ATOM 1541 N N . GLY A 1 194 ? -4.414 3.321 19.728 1.00 93.75 194 GLY A N 1
ATOM 1542 C CA . GLY A 1 194 ? -5.823 3.579 20.022 1.00 93.75 194 GLY A CA 1
ATOM 1543 C C . GLY A 1 194 ? -6.110 3.337 21.504 1.00 93.75 194 GLY A C 1
ATOM 1544 O O . GLY A 1 194 ? -5.753 2.290 22.041 1.00 93.75 194 GLY A O 1
ATOM 1545 N N . LEU A 1 195 ? -6.748 4.297 22.168 1.00 94.56 195 LEU A N 1
ATOM 1546 C CA . LEU A 1 195 ? -7.122 4.221 23.577 1.00 94.56 195 LEU A CA 1
ATOM 1547 C C . LEU A 1 195 ? -8.639 4.307 23.727 1.00 94.56 195 LEU A C 1
ATOM 1549 O O . LEU A 1 195 ? -9.284 5.130 23.081 1.00 94.56 195 LEU A O 1
ATOM 1553 N N . LYS A 1 196 ? -9.172 3.484 24.632 1.00 93.06 196 LYS A N 1
ATOM 1554 C CA . LYS A 1 196 ? -10.558 3.502 25.107 1.00 93.06 196 LYS A CA 1
ATOM 1555 C C . LYS A 1 196 ? -10.549 3.840 26.594 1.00 93.06 196 LYS A C 1
ATOM 1557 O O . LYS A 1 196 ? -9.784 3.244 27.351 1.00 93.06 196 LYS A O 1
ATOM 1562 N N . SER A 1 197 ? -11.406 4.759 27.019 1.00 92.69 197 SER A N 1
ATOM 1563 C CA . SER A 1 197 ? -11.571 5.111 28.433 1.00 92.69 197 SER A CA 1
ATOM 1564 C C . SER A 1 197 ? -13.035 5.354 28.767 1.00 92.69 197 SER A C 1
ATOM 1566 O O . SER A 1 197 ? -13.742 5.977 27.977 1.00 92.69 197 SER A O 1
ATOM 1568 N N . LEU A 1 198 ? -13.472 4.892 29.937 1.00 89.69 198 LEU A N 1
ATOM 1569 C CA . LEU A 1 198 ? -14.792 5.220 30.467 1.00 89.69 198 LEU A CA 1
ATOM 1570 C C . LEU A 1 198 ? -14.808 6.691 30.897 1.00 89.69 198 LEU A C 1
ATOM 1572 O O . LEU A 1 198 ? -13.889 7.146 31.579 1.00 89.69 198 LEU A O 1
ATOM 1576 N N . ASP A 1 199 ? -15.835 7.421 30.485 1.00 87.06 199 ASP A N 1
ATOM 1577 C CA . ASP A 1 199 ? -16.109 8.778 30.935 1.00 87.06 199 ASP A CA 1
ATOM 1578 C C . ASP A 1 199 ? -16.725 8.719 32.338 1.00 87.06 199 ASP A C 1
ATOM 1580 O O . ASP A 1 199 ? -17.876 8.320 32.511 1.00 87.06 199 ASP A O 1
ATOM 1584 N N . LEU A 1 200 ? -15.923 9.053 33.349 1.00 82.94 200 LEU A N 1
ATOM 1585 C CA . LEU A 1 200 ? -16.330 9.027 34.757 1.00 82.94 200 LEU A CA 1
ATOM 1586 C C . LEU A 1 200 ? -16.909 10.366 35.234 1.00 82.94 200 LEU A C 1
ATOM 1588 O O . LEU A 1 200 ? -17.390 10.444 36.362 1.00 82.94 200 LEU A O 1
ATOM 1592 N N . GLU A 1 201 ? -16.825 11.415 34.413 1.00 74.62 201 GLU A N 1
ATOM 1593 C CA . GLU A 1 201 ? -17.199 12.786 34.785 1.00 74.62 201 GLU A CA 1
ATOM 1594 C C . GLU A 1 201 ? -18.599 13.179 34.279 1.00 74.62 201 GLU A C 1
ATOM 1596 O O . GLU A 1 201 ? -19.053 14.296 34.519 1.00 74.62 201 GLU A O 1
ATOM 1601 N N . GLY A 1 202 ? -19.297 12.277 33.581 1.00 64.62 202 GLY A N 1
ATOM 1602 C CA . GLY A 1 202 ? -20.639 12.522 33.057 1.00 64.62 202 GLY A CA 1
ATOM 1603 C C . GLY A 1 202 ? -21.728 12.515 34.136 1.00 64.62 202 GLY A C 1
ATOM 1604 O O . GLY A 1 202 ? -21.810 11.592 34.940 1.00 64.62 202 GLY A O 1
ATOM 1605 N N . ASP A 1 203 ? -22.631 13.501 34.088 1.00 60.53 203 ASP A N 1
ATOM 1606 C CA . ASP A 1 203 ? -23.827 13.601 34.950 1.00 60.53 203 ASP A CA 1
ATOM 1607 C C . ASP A 1 203 ? -24.915 12.545 34.631 1.00 60.53 203 ASP A C 1
ATOM 1609 O O . ASP A 1 203 ? -25.962 12.499 35.281 1.00 60.53 203 ASP A O 1
ATOM 1613 N N . SER A 1 204 ? -24.707 11.691 33.620 1.00 65.25 204 SER A N 1
ATOM 1614 C CA . SER A 1 204 ? -25.657 10.646 33.227 1.00 65.25 204 SER A CA 1
ATOM 1615 C C . SER A 1 204 ? -25.369 9.317 33.925 1.00 65.25 204 SER A C 1
ATOM 1617 O O . SER A 1 204 ? -24.245 8.829 33.890 1.00 65.25 204 SER A O 1
ATOM 1619 N N . ASN A 1 205 ? -26.412 8.630 34.406 1.00 70.94 205 ASN A N 1
ATOM 1620 C CA . ASN A 1 205 ? -26.336 7.226 34.862 1.00 70.94 205 ASN A CA 1
ATOM 1621 C C . ASN A 1 205 ? -26.021 6.215 33.735 1.00 70.94 205 ASN A C 1
ATOM 1623 O O . ASN A 1 205 ? -26.061 5.006 33.952 1.00 70.94 205 ASN A O 1
ATOM 1627 N N . ILE A 1 206 ? -25.770 6.707 32.525 1.00 78.88 206 ILE A N 1
ATOM 1628 C CA . ILE A 1 206 ? -25.580 5.939 31.305 1.00 78.88 206 ILE A CA 1
ATOM 1629 C C . ILE A 1 206 ? -24.091 5.977 30.952 1.00 78.88 206 ILE A C 1
ATOM 1631 O O . ILE A 1 206 ? -23.499 7.053 30.868 1.00 78.88 206 ILE A O 1
ATOM 1635 N N . GLU A 1 207 ? -23.483 4.809 30.736 1.00 83.44 207 GLU A N 1
ATOM 1636 C CA . GLU A 1 207 ? -22.053 4.702 30.438 1.00 83.44 207 GLU A CA 1
ATOM 1637 C C . GLU A 1 207 ? -21.688 5.420 29.137 1.00 83.44 207 GLU A C 1
ATOM 1639 O O . GLU A 1 207 ? -22.357 5.275 28.111 1.00 83.44 207 GLU A O 1
ATOM 1644 N N . LYS A 1 208 ? -20.587 6.170 29.141 1.00 86.56 208 LYS A N 1
ATOM 1645 C CA . LYS A 1 208 ? -20.053 6.829 27.948 1.00 86.56 208 LYS A CA 1
ATOM 1646 C C . LYS A 1 208 ? -18.585 6.473 27.784 1.00 86.56 208 LYS A C 1
ATOM 1648 O O . LYS A 1 208 ? -17.806 6.577 28.723 1.00 86.56 208 LYS A O 1
ATOM 1653 N N . TRP A 1 209 ? -18.205 6.062 26.581 1.00 89.38 209 TRP A N 1
ATOM 1654 C CA . TRP A 1 209 ? -16.842 5.647 26.272 1.00 89.38 209 TRP A CA 1
ATOM 1655 C C . TRP A 1 209 ? -16.185 6.651 25.337 1.00 89.38 209 TRP A C 1
ATOM 1657 O O . TRP A 1 209 ? -16.720 6.974 24.280 1.00 89.38 209 TRP A O 1
ATOM 1667 N N . ASN A 1 210 ? -15.006 7.123 25.730 1.00 92.44 210 ASN A N 1
ATOM 1668 C CA . ASN A 1 210 ? -14.189 8.031 24.945 1.00 92.44 210 ASN A CA 1
ATOM 1669 C C . ASN A 1 210 ? -13.100 7.241 24.217 1.00 92.44 210 ASN A C 1
ATOM 1671 O O . ASN A 1 210 ? -12.461 6.354 24.795 1.00 92.44 210 ASN A O 1
ATOM 1675 N N . TYR A 1 211 ? -12.877 7.599 22.956 1.00 94.94 211 TYR A N 1
ATOM 1676 C CA . TYR A 1 211 ? -11.855 7.003 22.108 1.00 94.94 211 TYR A CA 1
ATOM 1677 C C . TYR A 1 211 ? -10.900 8.083 21.616 1.00 94.94 211 TYR A C 1
ATOM 1679 O O . TYR A 1 211 ? -11.328 9.171 21.230 1.00 94.94 211 TYR A O 1
ATOM 1687 N N . ARG A 1 212 ? -9.604 7.782 21.607 1.00 96.12 212 ARG A N 1
ATOM 1688 C CA . ARG A 1 212 ? -8.571 8.682 21.081 1.00 96.12 212 ARG A CA 1
ATOM 1689 C C . ARG A 1 212 ? -7.400 7.905 20.518 1.00 96.12 212 ARG A C 1
ATOM 1691 O O . ARG A 1 212 ? -7.177 6.757 20.900 1.00 96.12 212 ARG A O 1
ATOM 1698 N N . THR A 1 213 ? -6.617 8.554 19.669 1.00 97.19 213 THR A N 1
ATOM 1699 C CA . THR A 1 213 ? -5.388 7.984 19.126 1.00 97.19 213 THR A CA 1
ATOM 1700 C C . THR A 1 213 ? -4.185 8.828 19.492 1.00 97.19 213 THR A C 1
ATOM 1702 O O . THR A 1 213 ? -4.207 10.043 19.318 1.00 97.19 213 THR A O 1
ATOM 1705 N N . ILE A 1 214 ? -3.123 8.174 19.958 1.00 97.56 214 ILE A N 1
ATOM 1706 C CA . ILE A 1 214 ? -1.832 8.793 20.251 1.00 97.56 214 ILE A CA 1
ATOM 1707 C C . ILE A 1 214 ? -0.798 8.280 19.253 1.00 97.56 214 ILE A C 1
ATOM 1709 O O . ILE A 1 214 ? -0.615 7.074 19.105 1.00 97.56 214 ILE A O 1
ATOM 1713 N N . PHE A 1 215 ? -0.088 9.195 18.602 1.00 95.81 215 PHE A N 1
ATOM 1714 C CA . PHE A 1 215 ? 1.104 8.895 17.822 1.00 95.81 215 PHE A CA 1
ATOM 1715 C C . PHE A 1 215 ? 2.350 9.354 18.580 1.00 95.81 215 PHE A C 1
ATOM 1717 O O . PHE A 1 215 ? 2.513 10.538 18.873 1.00 95.81 215 PHE A O 1
ATOM 1724 N N . ILE A 1 216 ? 3.236 8.414 18.897 1.00 95.38 216 ILE A N 1
ATOM 1725 C CA . ILE A 1 216 ? 4.506 8.668 19.578 1.00 95.38 216 ILE A CA 1
ATOM 1726 C C . ILE A 1 216 ? 5.620 8.475 18.561 1.00 95.38 216 ILE A C 1
ATOM 1728 O O . ILE A 1 216 ? 5.825 7.364 18.076 1.00 95.38 216 ILE A O 1
ATOM 1732 N N . ARG A 1 217 ? 6.353 9.544 18.258 1.00 92.75 217 ARG A N 1
ATOM 1733 C CA . ARG A 1 217 ? 7.482 9.528 17.327 1.00 92.75 217 ARG A CA 1
ATOM 1734 C C . ARG A 1 217 ? 8.802 9.504 18.086 1.00 92.75 217 ARG A C 1
ATOM 1736 O O . ARG A 1 217 ? 9.039 10.335 18.964 1.00 92.75 217 ARG A O 1
ATOM 1743 N N . SER A 1 218 ? 9.678 8.593 17.686 1.00 87.44 218 SER A N 1
ATOM 1744 C CA . SER A 1 218 ? 11.032 8.433 18.199 1.00 87.44 218 SER A CA 1
ATOM 1745 C C . SER A 1 218 ? 12.054 8.626 17.082 1.00 87.44 218 SER A C 1
ATOM 1747 O O . SER A 1 218 ? 11.860 8.166 15.957 1.00 87.44 218 SER A O 1
ATOM 1749 N N . VAL A 1 219 ? 13.132 9.333 17.394 1.00 85.00 219 VAL A N 1
ATOM 1750 C CA . VAL A 1 219 ? 14.307 9.514 16.536 1.00 85.00 219 VAL A CA 1
ATOM 1751 C C . VAL A 1 219 ? 15.514 9.248 17.414 1.00 85.00 219 VAL A C 1
ATOM 1753 O O . VAL A 1 219 ? 15.611 9.803 18.508 1.00 85.00 219 VAL A O 1
ATOM 1756 N N . ASP A 1 220 ? 16.399 8.359 16.980 1.00 84.50 220 ASP A N 1
ATOM 1757 C CA . ASP A 1 220 ? 17.609 7.993 17.721 1.00 84.50 220 ASP A CA 1
ATOM 1758 C C . ASP A 1 220 ? 17.324 7.593 19.165 1.00 84.50 220 ASP A C 1
ATOM 1760 O O . ASP A 1 220 ? 17.958 8.045 20.121 1.00 84.50 220 ASP A O 1
ATOM 1764 N N . ARG A 1 221 ? 16.323 6.715 19.316 1.00 84.12 221 ARG A N 1
ATOM 1765 C CA . ARG A 1 221 ? 15.873 6.163 20.606 1.00 84.12 221 ARG A CA 1
ATOM 1766 C C . ARG A 1 221 ? 15.322 7.222 21.572 1.00 84.12 221 ARG A C 1
ATOM 1768 O O . ARG A 1 221 ? 15.084 6.910 22.735 1.00 84.12 221 ARG A O 1
ATOM 1775 N N . SER A 1 222 ? 15.082 8.441 21.092 1.00 87.00 222 SER A N 1
ATOM 1776 C CA . SER A 1 222 ? 14.545 9.554 21.870 1.00 87.00 222 SER A CA 1
ATOM 1777 C C . SER A 1 222 ? 13.165 9.946 21.356 1.00 87.00 222 SER A C 1
ATOM 1779 O O . SER A 1 222 ? 12.975 10.144 20.158 1.00 87.00 222 SER A O 1
ATOM 1781 N N . ILE A 1 223 ? 12.192 10.093 22.258 1.00 91.69 223 ILE A N 1
ATOM 1782 C CA . ILE A 1 223 ? 10.862 10.594 21.892 1.00 91.69 223 ILE A CA 1
ATOM 1783 C C . ILE A 1 223 ? 10.998 12.068 21.507 1.00 91.69 223 ILE A C 1
ATOM 1785 O O . ILE A 1 223 ? 11.390 12.896 22.325 1.00 91.69 223 ILE A O 1
ATOM 1789 N N . VAL A 1 224 ? 10.656 12.388 20.262 1.00 91.94 224 VAL A N 1
ATOM 1790 C CA . VAL A 1 224 ? 10.751 13.750 19.708 1.00 91.94 224 VAL A CA 1
ATOM 1791 C C . VAL A 1 224 ? 9.392 14.400 19.483 1.00 91.94 224 VAL A C 1
ATOM 1793 O O . VAL A 1 224 ? 9.320 15.590 19.189 1.00 91.94 224 VAL A O 1
ATOM 1796 N N . GLY A 1 225 ? 8.307 13.636 19.588 1.00 90.25 225 GLY A N 1
ATOM 1797 C CA . GLY A 1 225 ? 6.964 14.166 19.418 1.00 90.25 225 GLY A CA 1
ATOM 1798 C C . GLY A 1 225 ? 5.900 13.194 19.892 1.00 90.25 225 GLY A C 1
ATOM 1799 O O . GLY A 1 225 ? 6.010 11.986 19.687 1.00 90.25 225 GLY A O 1
ATOM 1800 N N . ILE A 1 226 ? 4.866 13.750 20.511 1.00 95.31 226 ILE A N 1
ATOM 1801 C CA . ILE A 1 226 ? 3.636 13.048 20.854 1.00 95.31 226 ILE A CA 1
ATOM 1802 C C . ILE A 1 226 ? 2.501 13.878 20.270 1.00 95.31 226 ILE A C 1
ATOM 1804 O O . ILE A 1 226 ? 2.401 15.073 20.543 1.00 95.31 226 ILE A O 1
ATOM 1808 N N . GLN A 1 227 ? 1.692 13.253 19.427 1.00 94.50 227 GLN A N 1
ATOM 1809 C CA . GLN A 1 227 ? 0.504 13.851 18.832 1.00 94.50 227 GLN A CA 1
ATOM 1810 C C . GLN A 1 227 ? -0.711 13.044 19.260 1.00 94.50 227 GLN A C 1
ATOM 1812 O O . GLN A 1 227 ? -0.632 11.827 19.407 1.00 94.50 227 GLN A O 1
ATOM 1817 N N . GLU A 1 228 ? -1.829 13.726 19.453 1.00 95.69 228 GLU A N 1
ATOM 1818 C CA . GLU A 1 228 ? -3.085 13.114 19.860 1.00 95.69 228 GLU A CA 1
ATOM 1819 C C . GLU A 1 228 ? -4.206 13.600 18.946 1.00 95.69 228 GLU A C 1
ATOM 1821 O O . GLU A 1 228 ? -4.198 14.746 18.493 1.00 95.69 228 GLU A O 1
ATOM 1826 N N . MET A 1 229 ? -5.167 12.723 18.682 1.00 94.06 229 MET A N 1
ATOM 1827 C CA . MET A 1 229 ? -6.411 13.082 18.020 1.00 94.06 229 MET A CA 1
ATOM 1828 C C . MET A 1 229 ? -7.595 12.352 18.642 1.00 94.06 229 MET A C 1
ATOM 1830 O O . MET A 1 229 ? -7.465 11.239 19.155 1.00 94.06 229 MET A O 1
ATOM 1834 N N . GLU A 1 230 ? -8.763 12.977 18.551 1.00 94.94 230 GLU A N 1
ATOM 1835 C CA . GLU A 1 230 ? -10.022 12.351 18.933 1.00 94.94 230 GLU A CA 1
ATOM 1836 C C . GLU A 1 230 ? -10.342 11.163 18.026 1.00 94.94 230 GLU A C 1
ATOM 1838 O O . GLU A 1 230 ? -10.101 11.201 16.812 1.00 94.94 230 GLU A O 1
ATOM 1843 N N . ASN A 1 231 ? -10.998 10.164 18.612 1.00 94.69 231 ASN A N 1
ATOM 1844 C CA . ASN A 1 231 ? -11.434 8.930 17.970 1.00 94.69 231 ASN A CA 1
ATOM 1845 C C . ASN A 1 231 ? -10.277 8.016 17.521 1.00 94.69 231 ASN A C 1
ATOM 1847 O O . ASN A 1 231 ? -9.099 8.265 17.800 1.00 94.69 231 ASN A O 1
ATOM 1851 N N . ILE A 1 232 ? -10.615 6.895 16.878 1.00 94.81 232 ILE A N 1
ATOM 1852 C CA . ILE A 1 232 ? -9.636 5.882 16.468 1.00 94.81 232 ILE A CA 1
ATOM 1853 C C . ILE A 1 232 ? -9.152 6.182 15.047 1.00 94.81 232 ILE A C 1
ATOM 1855 O O . ILE A 1 232 ? -9.947 6.215 14.110 1.00 94.81 232 ILE A O 1
ATOM 1859 N N . LEU A 1 233 ? -7.842 6.353 14.879 1.00 93.38 233 LEU A N 1
ATOM 1860 C CA . LEU A 1 233 ? -7.171 6.381 13.587 1.00 93.38 233 LEU A CA 1
ATOM 1861 C C . LEU A 1 233 ? -6.720 4.962 13.243 1.00 93.38 233 LEU A C 1
ATOM 1863 O O . LEU A 1 233 ? -5.824 4.409 13.880 1.00 93.38 233 LEU A O 1
ATOM 1867 N N . LEU A 1 234 ? -7.333 4.384 12.217 1.00 90.06 234 LEU A N 1
ATOM 1868 C CA . LEU A 1 234 ? -7.022 3.052 11.729 1.00 90.06 234 LEU A CA 1
ATOM 1869 C C . LEU A 1 234 ? -6.129 3.140 10.481 1.00 90.06 234 LEU A C 1
ATOM 1871 O O . LEU A 1 234 ? -6.599 3.583 9.425 1.00 90.06 234 LEU A O 1
ATOM 1875 N N . PRO A 1 235 ? -4.861 2.700 10.550 1.00 86.00 235 PRO A N 1
ATOM 1876 C CA . PRO A 1 235 ? -4.041 2.526 9.361 1.00 86.00 235 PRO A CA 1
ATOM 1877 C C . PRO A 1 235 ? -4.526 1.300 8.578 1.00 86.00 235 PRO A C 1
ATOM 1879 O O . PRO A 1 235 ? -4.437 0.174 9.061 1.00 86.00 235 PRO A O 1
ATOM 1882 N N . ARG A 1 236 ? -5.015 1.509 7.353 1.00 77.12 236 ARG A N 1
ATOM 1883 C CA . ARG A 1 236 ? -5.306 0.438 6.388 1.00 77.12 236 ARG A CA 1
ATOM 1884 C C . ARG A 1 236 ? -4.360 0.538 5.198 1.00 77.12 236 ARG A C 1
ATOM 1886 O O . ARG A 1 236 ? -3.714 1.559 4.971 1.00 77.12 236 ARG A O 1
ATOM 1893 N N . MET A 1 237 ? -4.329 -0.511 4.378 1.00 63.06 237 MET A N 1
ATOM 1894 C CA . MET A 1 237 ? -3.519 -0.525 3.153 1.00 63.06 237 MET A CA 1
ATOM 1895 C C . MET A 1 237 ? -3.895 0.599 2.173 1.00 63.06 237 MET A C 1
ATOM 1897 O O . MET A 1 237 ? -3.043 1.083 1.439 1.00 63.06 237 MET A O 1
ATOM 1901 N N . THR A 1 238 ? -5.153 1.052 2.182 1.00 64.12 238 THR A N 1
ATOM 1902 C CA . THR A 1 238 ? -5.645 2.149 1.328 1.00 64.12 238 THR A CA 1
ATOM 1903 C C . THR A 1 238 ? -5.408 3.542 1.921 1.00 64.12 238 THR A C 1
ATOM 1905 O O . THR A 1 238 ? -5.926 4.523 1.390 1.00 64.12 238 THR A O 1
ATOM 1908 N N . GLY A 1 239 ? -4.702 3.637 3.049 1.00 72.75 239 GLY A N 1
ATOM 1909 C CA . GLY A 1 239 ? -4.507 4.866 3.811 1.00 72.75 239 GLY A CA 1
ATOM 1910 C C . GLY A 1 239 ? -5.231 4.854 5.155 1.00 72.75 239 GLY A C 1
ATOM 1911 O O . GLY A 1 239 ? -5.674 3.817 5.648 1.00 72.75 239 GLY A O 1
ATOM 1912 N N . PHE A 1 240 ? -5.337 6.030 5.764 1.00 85.50 240 PHE A N 1
ATOM 1913 C CA . PHE A 1 240 ? -5.910 6.171 7.097 1.00 85.50 240 PHE A CA 1
ATOM 1914 C C . PHE A 1 240 ? -7.427 6.308 7.061 1.00 85.50 240 PHE A C 1
ATOM 1916 O O . PHE A 1 240 ? -7.974 7.027 6.226 1.00 85.50 240 PHE A O 1
ATOM 1923 N N . TRP A 1 241 ? -8.085 5.652 8.008 1.00 88.38 241 TRP A N 1
ATOM 1924 C CA . TRP A 1 241 ? -9.508 5.788 8.291 1.00 88.38 241 TRP A CA 1
ATOM 1925 C C . TRP A 1 241 ? -9.701 6.327 9.703 1.00 88.38 241 TRP A C 1
ATOM 1927 O O . TRP A 1 241 ? -8.920 6.008 10.597 1.00 88.38 241 TRP A O 1
ATOM 1937 N N . LYS A 1 242 ? -10.744 7.125 9.913 1.00 90.94 242 LYS A N 1
ATOM 1938 C CA . LYS A 1 242 ? -11.192 7.543 11.238 1.00 90.94 242 LYS A CA 1
ATOM 1939 C C . LYS A 1 242 ? -12.454 6.773 11.595 1.00 90.94 242 LYS A C 1
ATOM 1941 O O . LYS A 1 242 ? -13.355 6.674 10.766 1.00 90.94 242 LYS A O 1
ATOM 1946 N N . VAL A 1 243 ? -12.492 6.217 12.803 1.00 92.44 243 VAL A N 1
ATOM 1947 C CA . VAL A 1 243 ? -13.646 5.493 13.344 1.00 92.44 243 VAL A CA 1
ATOM 1948 C C . VAL A 1 243 ? -14.138 6.207 14.587 1.00 92.44 243 VAL A C 1
ATOM 1950 O O . VAL A 1 243 ? -13.390 6.336 15.555 1.00 92.44 243 VAL A O 1
ATOM 1953 N N . GLU A 1 244 ? -15.385 6.659 14.543 1.00 91.56 244 GLU A N 1
ATOM 1954 C CA . GLU A 1 244 ? -16.044 7.473 15.560 1.00 91.56 244 GLU A CA 1
ATOM 1955 C C . GLU A 1 244 ? -17.262 6.745 16.125 1.00 91.56 244 GLU A C 1
ATOM 1957 O O . GLU A 1 244 ? -17.938 6.005 15.408 1.00 91.56 244 GLU A O 1
ATOM 1962 N N . VAL A 1 245 ? -17.561 6.992 17.401 1.00 90.50 245 VAL A N 1
ATOM 1963 C CA . VAL A 1 245 ? -18.821 6.579 18.028 1.00 90.50 245 VAL A CA 1
ATOM 1964 C C . VAL A 1 245 ? -19.648 7.833 18.271 1.00 90.50 245 VAL A C 1
ATOM 1966 O O . VAL A 1 245 ? -19.257 8.704 19.044 1.00 90.50 245 VAL A O 1
ATOM 1969 N N . GLN A 1 246 ? -20.769 7.940 17.570 1.00 89.94 246 GLN A N 1
ATOM 1970 C CA . GLN A 1 246 ? -21.690 9.066 17.627 1.00 89.94 246 GLN A CA 1
ATOM 1971 C C . GLN A 1 246 ? -22.888 8.676 18.485 1.00 89.94 246 GLN A C 1
ATOM 1973 O O . GLN A 1 246 ? -23.616 7.744 18.147 1.00 89.94 246 GLN A O 1
ATOM 1978 N N . ARG A 1 247 ? -23.075 9.382 19.601 1.00 86.75 247 ARG A N 1
ATOM 1979 C CA . ARG A 1 247 ? -24.206 9.174 20.502 1.00 86.75 247 ARG A CA 1
ATOM 1980 C C . ARG A 1 247 ? -25.363 10.087 20.126 1.00 86.75 247 ARG A C 1
ATOM 1982 O O . ARG A 1 247 ? -25.199 11.305 20.080 1.00 86.75 247 ARG A O 1
ATOM 1989 N N . GLU A 1 248 ? -26.529 9.494 19.930 1.00 86.44 248 GLU A N 1
ATOM 1990 C CA . GLU A 1 248 ? -27.800 10.180 19.742 1.00 86.44 248 GLU A CA 1
ATOM 1991 C C . GLU A 1 248 ? -28.687 9.954 20.968 1.00 86.44 248 GLU A C 1
ATOM 1993 O O . GLU A 1 248 ? -28.812 8.831 21.459 1.00 86.44 248 GLU A O 1
ATOM 1998 N N . GLU A 1 249 ? -29.304 11.027 21.460 1.00 82.25 249 GLU A N 1
ATOM 1999 C CA . GLU A 1 249 ? -30.285 10.978 22.542 1.00 82.25 249 GLU A CA 1
ATOM 2000 C C . GLU A 1 249 ? -31.602 11.587 22.051 1.00 82.25 249 GLU A C 1
ATOM 2002 O O . GLU A 1 249 ? -31.645 12.755 21.656 1.00 82.25 249 GLU A O 1
ATOM 2007 N N . VAL A 1 250 ? -32.676 10.794 22.045 1.00 77.31 250 VAL A N 1
ATOM 2008 C CA . VAL A 1 250 ? -34.014 11.219 21.606 1.00 77.31 250 VAL A CA 1
ATOM 2009 C C . VAL A 1 250 ? -35.038 10.738 22.625 1.00 77.31 250 VAL A C 1
ATOM 2011 O O . VAL A 1 250 ? -35.113 9.549 22.906 1.00 77.31 250 VAL A O 1
ATOM 2014 N N . ASP A 1 251 ? -35.829 11.648 23.195 1.00 73.50 251 ASP A N 1
ATOM 2015 C CA . ASP A 1 251 ? -36.872 11.323 24.184 1.00 73.50 251 ASP A CA 1
ATOM 2016 C C . ASP A 1 251 ? -36.371 10.484 25.388 1.00 73.50 251 ASP A C 1
ATOM 2018 O O . ASP A 1 251 ? -37.091 9.635 25.912 1.00 73.50 251 ASP A O 1
ATOM 2022 N N . GLY A 1 252 ? -35.126 10.718 25.832 1.00 73.25 252 GLY A N 1
ATOM 2023 C CA . GLY A 1 252 ? -34.479 9.989 26.936 1.00 73.25 252 GLY A CA 1
ATOM 2024 C C . GLY A 1 252 ? -33.920 8.612 26.558 1.00 73.25 252 GLY A C 1
ATOM 2025 O O . GLY A 1 252 ? -33.411 7.901 27.421 1.00 73.25 252 GLY A O 1
ATOM 2026 N N . LYS A 1 253 ? -34.002 8.244 25.276 1.00 79.06 253 LYS A N 1
ATOM 2027 C CA . LYS A 1 253 ? -33.444 7.020 24.698 1.00 79.06 253 LYS A CA 1
ATOM 2028 C C . LYS A 1 253 ? -32.071 7.306 24.115 1.00 79.06 253 LYS A C 1
ATOM 2030 O O . LYS A 1 253 ? -31.928 8.268 23.362 1.00 79.06 253 LYS A O 1
ATOM 2035 N N . VAL A 1 254 ? -31.090 6.458 24.415 1.00 84.06 254 VAL A N 1
ATOM 2036 C CA . VAL A 1 254 ? -29.711 6.607 23.928 1.00 84.06 254 VAL A CA 1
ATOM 2037 C C . VAL A 1 254 ? -29.396 5.558 22.869 1.00 84.06 254 VAL A C 1
ATOM 2039 O O . VAL A 1 254 ? -29.718 4.381 23.031 1.00 84.06 254 VAL A O 1
ATOM 2042 N N . ARG A 1 255 ? -28.728 5.985 21.797 1.00 86.50 255 ARG A N 1
ATOM 2043 C CA . ARG A 1 255 ? -28.232 5.114 20.733 1.00 86.50 255 ARG A CA 1
ATOM 2044 C C . ARG A 1 255 ? -26.829 5.521 20.313 1.00 86.50 255 ARG A C 1
ATOM 2046 O O . ARG A 1 255 ? -26.591 6.683 20.002 1.00 86.50 255 ARG A O 1
ATOM 2053 N N . ASP A 1 256 ? -25.935 4.544 20.221 1.00 88.44 256 ASP A N 1
ATOM 2054 C CA . ASP A 1 256 ? -24.607 4.739 19.647 1.00 88.44 256 ASP A CA 1
ATOM 2055 C C . ASP A 1 256 ? -24.537 4.231 18.197 1.00 88.44 256 ASP A C 1
ATOM 2057 O O . ASP A 1 256 ? -24.860 3.078 17.884 1.00 88.44 256 ASP A O 1
ATOM 2061 N N . ASN A 1 257 ? -24.045 5.095 17.312 1.00 88.94 257 ASN A N 1
ATOM 2062 C CA . ASN A 1 257 ? -23.768 4.821 15.908 1.00 88.94 257 ASN A CA 1
ATOM 2063 C C . ASN A 1 257 ? -22.255 4.827 15.676 1.00 88.94 257 ASN A C 1
ATOM 2065 O O . ASN A 1 257 ? -21.573 5.798 15.993 1.00 88.94 257 ASN A O 1
ATOM 2069 N N . ILE A 1 258 ? -21.713 3.746 15.113 1.00 89.31 258 ILE A N 1
ATOM 2070 C CA . ILE A 1 258 ? -20.290 3.675 14.766 1.00 89.31 258 ILE A CA 1
ATOM 2071 C C . ILE A 1 258 ? -20.133 4.077 13.306 1.00 89.31 258 ILE A C 1
ATOM 2073 O O . ILE A 1 258 ? -20.707 3.444 12.421 1.00 89.31 2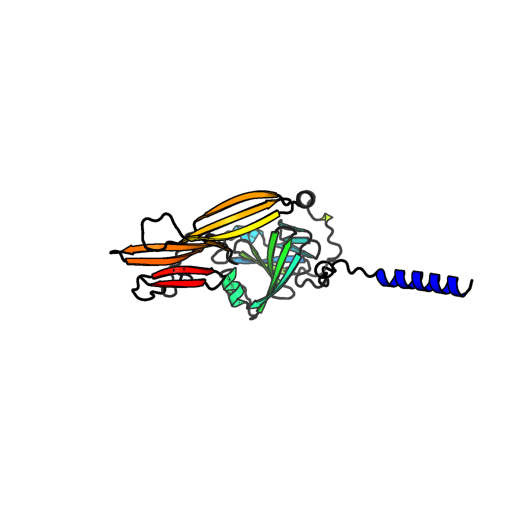58 ILE A O 1
ATOM 2077 N N . VAL A 1 259 ? -19.335 5.110 13.053 1.00 88.94 259 VAL A N 1
ATOM 2078 C CA . VAL A 1 259 ? -19.092 5.640 11.711 1.00 88.94 259 VAL A CA 1
ATOM 2079 C C . VAL A 1 259 ? -17.611 5.527 11.391 1.00 88.94 259 VAL A C 1
ATOM 2081 O O . VAL A 1 259 ? -16.764 5.937 12.181 1.00 88.94 259 VAL A O 1
ATOM 2084 N N . ALA A 1 260 ? -17.290 4.985 10.219 1.00 86.94 260 ALA A N 1
ATOM 2085 C CA . ALA A 1 260 ? -15.926 4.878 9.721 1.00 86.94 260 ALA A CA 1
ATOM 2086 C C . ALA A 1 260 ? -15.803 5.584 8.369 1.00 86.94 260 ALA A C 1
ATOM 2088 O O . ALA A 1 260 ? -16.603 5.331 7.469 1.00 86.94 260 ALA A O 1
ATOM 2089 N N . TYR A 1 261 ? -14.796 6.442 8.206 1.00 84.06 261 TYR A N 1
ATOM 2090 C CA . TYR A 1 261 ? -14.560 7.161 6.951 1.00 84.06 261 TYR A CA 1
ATOM 2091 C C . TYR A 1 261 ? -13.063 7.367 6.660 1.00 84.06 261 TYR A C 1
ATOM 2093 O O . TYR A 1 261 ? -12.263 7.489 7.591 1.00 84.06 261 TYR A O 1
ATOM 2101 N N . PRO A 1 262 ? -12.642 7.394 5.382 1.00 81.81 262 PRO A N 1
ATOM 2102 C CA . PRO A 1 262 ? -11.243 7.594 5.013 1.00 81.81 262 PRO A CA 1
ATOM 2103 C C . PRO A 1 262 ? -10.807 9.052 5.235 1.00 81.81 262 PRO A C 1
ATOM 2105 O O . PRO A 1 262 ? -11.547 9.982 4.926 1.00 81.81 262 PRO A O 1
ATOM 2108 N N . LEU A 1 263 ? -9.578 9.257 5.714 1.00 76.44 263 LEU A N 1
ATOM 2109 C CA . LEU A 1 263 ? -8.941 10.577 5.838 1.00 76.44 263 LEU A CA 1
ATOM 2110 C C . LEU A 1 263 ? -8.060 10.924 4.629 1.00 76.44 263 LEU A C 1
ATOM 2112 O O . LEU A 1 263 ? -7.854 12.095 4.323 1.00 76.44 263 LEU A O 1
ATOM 2116 N N . ASN A 1 264 ? -7.564 9.908 3.917 1.00 56.53 264 ASN A N 1
ATOM 2117 C CA . ASN A 1 264 ? -6.732 10.085 2.731 1.00 56.53 264 ASN A CA 1
ATOM 2118 C C . ASN A 1 264 ? -7.573 9.955 1.461 1.00 56.53 264 ASN A C 1
ATOM 2120 O O . ASN A 1 264 ? -7.781 8.847 0.969 1.00 56.53 264 ASN A O 1
ATOM 2124 N N . ARG A 1 265 ? -8.021 11.097 0.936 1.00 45.41 265 ARG A N 1
ATOM 2125 C CA . ARG A 1 265 ? -8.117 11.438 -0.496 1.00 45.41 265 ARG A CA 1
ATOM 2126 C C . ARG A 1 265 ? -8.655 12.862 -0.587 1.00 45.41 265 ARG A C 1
ATOM 2128 O O . ARG A 1 265 ? -9.763 13.147 -0.146 1.00 45.41 265 ARG A O 1
ATOM 2135 N N . GLY A 1 266 ? -7.852 13.764 -1.152 1.00 37.66 266 GLY A N 1
ATOM 2136 C CA . GLY A 1 266 ? -8.380 15.022 -1.658 1.00 37.66 266 GLY A CA 1
ATOM 2137 C C . GLY A 1 266 ? -9.519 14.720 -2.630 1.00 37.66 266 GLY A C 1
ATOM 2138 O O . GLY A 1 266 ? -9.431 13.771 -3.403 1.00 37.66 266 GLY A O 1
ATOM 2139 N N . THR A 1 267 ? -10.558 15.548 -2.565 1.00 28.55 267 THR A N 1
ATOM 2140 C CA . THR A 1 267 ? -11.853 15.486 -3.263 1.00 28.55 267 THR A CA 1
ATOM 2141 C C . THR A 1 267 ? -12.942 14.639 -2.600 1.00 28.55 267 THR A C 1
ATOM 2143 O O . THR A 1 267 ? -12.930 13.412 -2.575 1.00 28.55 267 THR A O 1
ATOM 2146 N N . ASN A 1 268 ? -13.962 15.367 -2.134 1.00 34.56 268 ASN A N 1
ATOM 2147 C CA . ASN A 1 268 ? -15.346 14.922 -2.085 1.00 34.56 268 ASN A CA 1
ATOM 2148 C C . ASN A 1 268 ? -15.729 14.334 -3.450 1.00 34.56 268 ASN A C 1
ATOM 2150 O O . ASN A 1 268 ? -16.192 15.060 -4.329 1.00 34.56 268 ASN A O 1
ATOM 2154 N N . VAL A 1 269 ? -15.554 13.031 -3.639 1.00 29.95 269 VAL A N 1
ATOM 2155 C CA . VAL A 1 269 ? -16.235 12.315 -4.714 1.00 29.95 269 VAL A CA 1
ATOM 2156 C C . VAL A 1 269 ? -17.386 11.566 -4.068 1.00 29.95 269 VAL A C 1
ATOM 2158 O O . VAL A 1 269 ? -17.280 10.401 -3.693 1.00 29.95 269 VAL A O 1
ATOM 2161 N N . ALA A 1 270 ? -18.509 12.267 -3.924 1.00 26.48 270 ALA A N 1
ATOM 2162 C CA . ALA A 1 270 ? -19.797 11.607 -3.832 1.00 26.48 270 ALA A CA 1
ATOM 2163 C C . ALA A 1 270 ? -20.035 10.910 -5.178 1.00 26.48 270 ALA A C 1
ATOM 2165 O O . ALA A 1 270 ? -20.602 11.496 -6.100 1.00 26.48 270 ALA A O 1
ATOM 2166 N N . ILE A 1 271 ? -19.561 9.670 -5.316 1.00 27.27 271 ILE A N 1
ATOM 2167 C CA . ILE A 1 271 ? -20.007 8.808 -6.404 1.00 27.27 271 ILE A CA 1
ATOM 2168 C C . ILE A 1 271 ? -21.445 8.420 -6.056 1.00 27.27 271 ILE A C 1
ATOM 2170 O O . ILE A 1 271 ? -21.694 7.484 -5.301 1.00 27.27 271 ILE A O 1
ATOM 2174 N N . LYS A 1 272 ? -22.410 9.180 -6.581 1.00 30.69 272 LYS A N 1
ATOM 2175 C CA . LYS A 1 272 ? -23.780 8.691 -6.732 1.00 30.69 272 LYS A CA 1
ATOM 2176 C C . LYS A 1 272 ? -23.775 7.701 -7.892 1.00 30.69 272 LYS A C 1
ATOM 2178 O O . LYS A 1 272 ? -24.047 8.083 -9.025 1.00 30.69 272 LYS A O 1
ATOM 2183 N N . THR A 1 273 ? -23.445 6.448 -7.608 1.00 27.61 273 THR A N 1
ATOM 2184 C CA . THR A 1 273 ? -23.887 5.346 -8.461 1.00 27.61 273 THR A CA 1
ATOM 2185 C C . THR A 1 273 ? -25.253 4.941 -7.939 1.00 27.61 273 THR A C 1
ATOM 2187 O O . THR A 1 273 ? -25.391 4.565 -6.775 1.00 27.61 273 THR A O 1
ATOM 2190 N N . GLU A 1 274 ? -26.281 5.083 -8.771 1.00 32.47 274 GLU A N 1
ATOM 2191 C CA . GLU A 1 274 ? -27.570 4.457 -8.504 1.00 32.47 274 GLU A CA 1
ATOM 2192 C C . GLU A 1 274 ? -27.338 2.954 -8.295 1.00 32.47 274 GLU A C 1
ATOM 2194 O O . GLU A 1 274 ? -26.912 2.256 -9.211 1.00 32.47 274 GLU A O 1
ATOM 2199 N N . GLY A 1 275 ? -27.588 2.467 -7.078 1.00 32.66 275 GLY A N 1
ATOM 2200 C CA . GLY A 1 275 ? -27.881 1.054 -6.843 1.00 32.66 275 GLY A CA 1
ATOM 2201 C C . GLY A 1 275 ? -26.941 0.246 -5.952 1.00 32.66 275 GLY A C 1
ATOM 2202 O O . GLY A 1 275 ? -27.419 -0.749 -5.427 1.00 32.66 275 GLY A O 1
ATOM 2203 N N . GLU A 1 276 ? -25.685 0.632 -5.697 1.00 28.59 276 GLU A N 1
ATOM 2204 C CA . GLU A 1 276 ? -24.796 -0.162 -4.824 1.00 28.59 276 GLU A CA 1
ATOM 2205 C C . GLU A 1 276 ? -23.850 0.712 -3.983 1.00 28.59 276 GLU A C 1
ATOM 2207 O O . GLU A 1 276 ? -22.952 1.397 -4.476 1.00 28.59 276 GLU A O 1
ATOM 2212 N N . VAL A 1 277 ? -24.072 0.675 -2.669 1.00 27.05 277 VAL A N 1
ATOM 2213 C CA . VAL A 1 277 ? -23.254 1.304 -1.629 1.00 27.05 277 VAL A CA 1
ATOM 2214 C C . VAL A 1 277 ? -21.948 0.513 -1.505 1.00 27.05 277 VAL A C 1
ATOM 2216 O O . VAL A 1 277 ? -21.880 -0.471 -0.781 1.00 27.05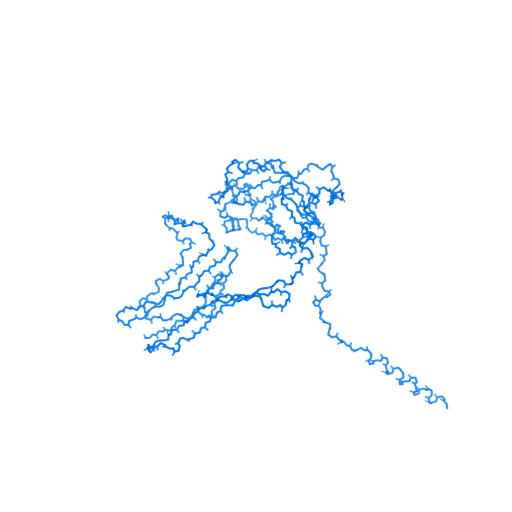 277 VAL A O 1
ATOM 2219 N N . LEU A 1 278 ? -20.905 0.914 -2.236 1.00 33.19 278 LEU A N 1
ATOM 2220 C CA . LEU A 1 278 ? -19.631 0.178 -2.257 1.00 33.19 278 LEU A CA 1
ATOM 2221 C C . LEU A 1 278 ? -18.756 0.396 -1.008 1.00 33.19 278 LEU A C 1
ATOM 2223 O O . LEU A 1 278 ? -17.948 -0.469 -0.710 1.00 33.19 278 LEU A O 1
ATOM 2227 N N . PHE A 1 279 ? -18.922 1.495 -0.261 1.00 33.00 279 PHE A N 1
ATOM 2228 C CA . PHE A 1 279 ? -18.263 1.741 1.042 1.00 33.00 279 PHE A CA 1
ATOM 2229 C C . PHE A 1 279 ? -19.027 2.777 1.889 1.00 33.00 279 PHE A C 1
ATOM 2231 O O . PHE A 1 279 ? -18.446 3.684 2.483 1.00 33.00 279 PHE A O 1
ATOM 2238 N N . GLY A 1 280 ? -20.351 2.664 1.952 1.00 28.92 280 GLY A N 1
ATOM 2239 C CA . GLY A 1 280 ? -21.038 3.095 3.165 1.00 28.92 280 GLY A CA 1
ATOM 2240 C C . GLY A 1 280 ? -20.757 2.022 4.201 1.00 28.92 280 GLY A C 1
ATOM 2241 O O . GLY A 1 280 ? -20.891 0.839 3.881 1.00 28.92 280 GLY A O 1
ATOM 2242 N N . ALA A 1 281 ? -20.355 2.402 5.416 1.00 32.56 281 ALA A N 1
ATOM 2243 C CA . ALA A 1 281 ? -20.597 1.520 6.547 1.00 32.56 281 ALA A CA 1
ATOM 2244 C C . ALA A 1 281 ? -22.028 1.013 6.371 1.00 32.56 281 ALA A C 1
ATOM 2246 O O . ALA A 1 281 ? -22.923 1.824 6.111 1.00 32.56 281 ALA A O 1
ATOM 2247 N N . ALA A 1 282 ? -22.220 -0.305 6.397 1.00 33.19 282 ALA A N 1
ATOM 2248 C CA . ALA A 1 282 ? -23.546 -0.829 6.617 1.00 33.19 282 ALA A CA 1
ATOM 2249 C C . ALA A 1 282 ? -24.030 -0.103 7.873 1.00 33.19 282 ALA A C 1
ATOM 2251 O O . ALA A 1 282 ? -23.555 -0.364 8.978 1.00 33.19 282 ALA A O 1
ATOM 2252 N N . VAL A 1 283 ? -24.900 0.888 7.687 1.00 41.59 283 VAL A N 1
ATOM 2253 C CA . VAL A 1 283 ? -25.854 1.239 8.713 1.00 41.59 283 VAL A CA 1
ATOM 2254 C C . VAL A 1 283 ? -26.686 -0.022 8.740 1.00 41.59 283 VAL A C 1
ATOM 2256 O O . VAL A 1 283 ? -27.602 -0.196 7.940 1.00 41.59 283 VAL A O 1
ATOM 2259 N N . GLU A 1 284 ? -26.242 -1.002 9.527 1.00 36.38 284 GLU A N 1
ATOM 2260 C CA . GLU A 1 284 ? -27.183 -1.987 9.986 1.00 36.38 284 GLU A CA 1
ATOM 2261 C C . GLU A 1 284 ? -28.231 -1.144 10.707 1.00 36.38 284 GLU A C 1
ATOM 2263 O O . GLU A 1 284 ? -27.988 -0.629 11.802 1.00 36.38 284 GLU A O 1
ATOM 2268 N N . ASP A 1 285 ? -29.376 -0.959 10.052 1.00 38.53 285 ASP A N 1
ATOM 2269 C CA . ASP A 1 285 ? -30.644 -0.753 10.729 1.00 38.53 285 ASP A CA 1
ATOM 2270 C C . ASP A 1 285 ? -30.888 -2.024 11.559 1.00 38.53 285 ASP A C 1
ATOM 2272 O O . ASP A 1 285 ? -31.713 -2.877 11.231 1.00 38.53 285 ASP A O 1
ATOM 2276 N N . VAL A 1 286 ? -30.086 -2.204 12.615 1.00 40.53 286 VAL A N 1
ATOM 2277 C CA . VAL A 1 286 ? -30.428 -3.089 13.715 1.00 40.53 286 VAL A CA 1
ATOM 2278 C C . VAL A 1 286 ? -31.529 -2.355 14.450 1.00 40.53 286 VAL A C 1
ATOM 2280 O O . VAL A 1 286 ? -31.295 -1.350 15.118 1.00 40.53 286 VAL A O 1
ATOM 2283 N N . ASP A 1 287 ? -32.734 -2.829 14.178 1.00 41.69 287 ASP A N 1
ATOM 2284 C CA . ASP A 1 287 ? -33.958 -2.716 14.954 1.00 41.69 287 ASP A CA 1
ATOM 2285 C C . ASP A 1 287 ? -33.855 -1.879 16.248 1.00 41.69 287 ASP A C 1
ATOM 2287 O O . ASP A 1 287 ? -33.142 -2.224 17.186 1.00 41.69 287 ASP A O 1
ATOM 2291 N N . SER A 1 288 ? -34.581 -0.757 16.227 1.00 46.12 288 SER A N 1
ATOM 2292 C CA . SER A 1 288 ? -35.288 -0.022 17.294 1.00 46.12 288 SER A CA 1
ATOM 2293 C C . SER A 1 288 ? -34.799 0.088 18.747 1.00 46.12 288 SER A C 1
ATOM 2295 O O . SER A 1 288 ? -35.504 0.749 19.509 1.00 46.12 288 SER A O 1
ATOM 2297 N N . ASP A 1 289 ? -33.649 -0.431 19.159 1.00 53.41 289 ASP A N 1
ATOM 2298 C CA . ASP A 1 289 ? -33.362 -0.566 20.589 1.00 53.41 289 ASP A CA 1
ATOM 2299 C C . ASP A 1 289 ? -32.323 0.439 21.108 1.00 53.41 289 ASP A C 1
ATOM 2301 O O . ASP A 1 289 ? -31.428 0.919 20.406 1.00 53.41 289 ASP A O 1
ATOM 2305 N N . GLU A 1 290 ? -32.506 0.807 22.371 1.00 72.19 290 GLU A N 1
ATOM 2306 C CA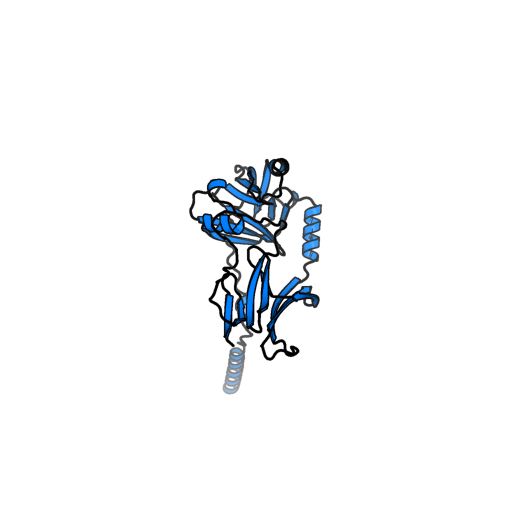 . GLU A 1 290 ? -31.661 1.691 23.169 1.00 72.19 290 GLU A CA 1
ATOM 2307 C C . GLU A 1 290 ? -30.317 1.009 23.457 1.00 72.19 290 GLU A C 1
ATOM 2309 O O . GLU A 1 290 ? -30.144 0.343 24.479 1.00 72.19 290 GLU A O 1
ATOM 2314 N N . THR A 1 291 ? -29.373 1.107 22.515 1.00 82.12 291 THR A N 1
ATOM 2315 C CA . THR A 1 291 ? -28.090 0.394 22.595 1.00 82.12 291 THR A CA 1
ATOM 2316 C C . THR A 1 291 ? -26.891 1.323 22.688 1.00 82.12 291 THR A C 1
ATOM 2318 O O . THR A 1 291 ? -26.655 2.143 21.794 1.00 82.12 291 THR A O 1
ATOM 2321 N N . ILE A 1 292 ? -26.067 1.096 23.707 1.00 87.38 292 ILE A N 1
ATOM 2322 C CA . ILE A 1 292 ? -24.699 1.614 23.800 1.00 87.38 292 ILE A CA 1
ATOM 2323 C C . ILE A 1 292 ? -23.754 0.626 23.129 1.00 87.38 292 ILE A C 1
ATOM 2325 O O . ILE A 1 292 ? -23.881 -0.583 23.330 1.00 87.38 292 ILE A O 1
ATOM 2329 N N . LYS A 1 293 ? -22.800 1.139 22.344 1.00 87.75 293 LYS A N 1
ATOM 2330 C CA . LYS A 1 293 ? -21.870 0.311 21.566 1.00 87.75 293 LYS A CA 1
ATOM 2331 C C . LYS A 1 293 ? -20.430 0.515 22.010 1.00 87.75 293 LYS A C 1
ATOM 2333 O O . LYS A 1 293 ? -19.844 1.590 21.885 1.00 87.75 293 LYS A O 1
ATOM 2338 N N . ASN A 1 294 ? -19.830 -0.581 22.451 1.00 89.69 294 ASN A N 1
ATOM 2339 C CA . ASN A 1 294 ? -18.465 -0.649 22.936 1.00 89.69 294 ASN A CA 1
ATOM 2340 C C . ASN A 1 294 ? -17.567 -1.325 21.914 1.00 89.69 294 ASN A C 1
ATOM 2342 O O . ASN A 1 294 ? -17.716 -2.513 21.655 1.00 89.69 294 ASN A O 1
ATOM 2346 N N . ILE A 1 295 ? -16.563 -0.618 21.398 1.00 91.38 295 ILE A N 1
ATOM 2347 C CA . ILE A 1 295 ? -15.549 -1.246 20.548 1.00 91.38 295 ILE A CA 1
ATOM 2348 C C . ILE A 1 295 ? -14.650 -2.111 21.443 1.00 91.38 295 ILE A C 1
ATOM 2350 O O . ILE A 1 295 ? -14.074 -1.618 22.420 1.00 91.38 295 ILE A O 1
ATOM 2354 N N . LEU A 1 296 ? -14.563 -3.404 21.128 1.00 90.25 296 LEU A N 1
ATOM 2355 C CA . LEU A 1 296 ? -13.685 -4.375 21.793 1.00 90.25 296 LEU A CA 1
ATOM 2356 C C . LEU A 1 296 ? -12.416 -4.625 20.983 1.00 90.25 296 LEU A C 1
ATOM 2358 O O . LEU A 1 296 ? -11.325 -4.751 21.534 1.00 90.25 296 LEU A O 1
ATOM 2362 N N . PHE A 1 297 ? -12.569 -4.707 19.664 1.00 88.19 297 PHE A N 1
ATOM 2363 C CA . PHE A 1 297 ? -11.477 -4.944 18.735 1.00 88.19 297 PHE A CA 1
ATOM 2364 C C . PHE A 1 297 ? -11.790 -4.296 17.394 1.00 88.19 297 PHE A C 1
ATOM 2366 O O . PHE A 1 297 ? -12.944 -4.250 16.970 1.00 88.19 297 PHE A O 1
ATOM 2373 N N . LEU A 1 298 ? -10.748 -3.831 16.714 1.00 85.81 298 LEU A N 1
ATOM 2374 C CA . LEU A 1 298 ? -10.868 -3.183 15.423 1.00 85.81 298 LEU A CA 1
ATOM 2375 C C . LEU A 1 298 ? -9.694 -3.621 14.546 1.00 85.81 298 LEU A C 1
ATOM 2377 O O . LEU A 1 298 ? -8.538 -3.328 14.846 1.00 85.81 298 LEU A O 1
ATOM 2381 N N . GLY A 1 299 ? -10.006 -4.397 13.510 1.00 77.88 299 GLY A N 1
ATOM 2382 C CA . GLY A 1 299 ? -9.044 -4.928 12.551 1.00 77.88 299 GLY A CA 1
ATOM 2383 C C . GLY A 1 299 ? -9.206 -4.298 11.173 1.00 77.88 299 GLY A C 1
ATOM 2384 O O . GLY A 1 299 ? -9.962 -3.347 10.989 1.00 77.88 299 GLY A O 1
ATOM 2385 N N . ASN A 1 300 ? -8.506 -4.855 10.183 1.00 71.69 300 ASN A N 1
ATOM 2386 C CA . ASN A 1 300 ? -8.587 -4.355 8.810 1.00 71.69 300 ASN A CA 1
ATOM 2387 C C . ASN A 1 300 ? -9.986 -4.513 8.204 1.00 71.69 300 ASN A C 1
ATOM 2389 O O . ASN A 1 300 ? -10.426 -3.595 7.519 1.00 71.69 300 ASN A O 1
ATOM 2393 N N . ASP A 1 301 ? -10.660 -5.639 8.455 1.00 71.88 301 ASP A N 1
ATOM 2394 C CA . ASP A 1 301 ? -11.889 -6.012 7.733 1.00 71.88 301 ASP A CA 1
ATOM 2395 C C . ASP A 1 301 ? -13.065 -6.371 8.654 1.00 71.88 301 ASP A C 1
ATOM 2397 O O . ASP A 1 301 ? -14.142 -6.715 8.178 1.00 71.88 301 ASP A O 1
ATOM 2401 N N . TYR A 1 302 ? -12.885 -6.288 9.974 1.00 80.06 302 TYR A N 1
ATOM 2402 C CA . TYR A 1 302 ? -13.954 -6.534 10.939 1.00 80.06 302 TYR A CA 1
ATOM 2403 C C . TYR A 1 302 ? -13.776 -5.693 12.204 1.00 80.06 302 TYR A C 1
ATOM 2405 O O . TYR A 1 302 ? -12.659 -5.353 12.611 1.00 80.06 302 TYR A O 1
ATOM 2413 N N . ILE A 1 303 ? -14.905 -5.393 12.838 1.00 85.19 303 ILE A N 1
ATOM 2414 C CA . ILE A 1 303 ? -14.999 -4.752 14.145 1.00 85.19 303 ILE A CA 1
ATOM 2415 C C . ILE A 1 303 ? -15.729 -5.703 15.092 1.00 85.19 303 ILE A C 1
ATOM 2417 O O . ILE A 1 303 ? -16.709 -6.337 14.711 1.00 85.19 303 ILE A O 1
ATOM 2421 N N . SER A 1 304 ? -15.230 -5.821 16.317 1.00 88.88 304 SER A N 1
ATOM 2422 C CA . SER A 1 304 ? -15.933 -6.502 17.400 1.00 88.88 304 SER A CA 1
ATOM 2423 C C . SER A 1 304 ? -16.526 -5.455 18.323 1.00 88.88 304 SER A C 1
ATOM 2425 O O . SER A 1 304 ? -15.805 -4.571 18.804 1.00 88.88 304 SER A O 1
ATOM 2427 N N . ILE A 1 305 ? -17.831 -5.566 18.555 1.00 90.81 305 ILE A N 1
ATOM 2428 C CA . ILE A 1 305 ? -18.596 -4.654 19.394 1.00 90.81 305 ILE A CA 1
ATOM 2429 C C . ILE A 1 305 ? -19.325 -5.424 20.489 1.00 90.81 305 ILE A C 1
ATOM 2431 O O . ILE A 1 305 ? -19.800 -6.537 20.279 1.00 90.81 305 ILE A O 1
ATOM 2435 N N . GLU A 1 306 ? -19.421 -4.807 21.655 1.00 89.06 306 GLU A N 1
ATOM 2436 C CA . GLU A 1 306 ? -20.335 -5.206 22.715 1.00 89.06 306 GLU A CA 1
ATOM 2437 C C . GLU A 1 306 ? -21.504 -4.222 22.732 1.00 89.06 306 GLU A C 1
ATOM 2439 O O . GLU A 1 306 ? -21.297 -3.007 22.767 1.00 89.06 306 GLU A O 1
ATOM 2444 N N . ASN A 1 307 ? -22.721 -4.760 22.689 1.00 88.00 307 ASN A N 1
ATOM 2445 C CA . ASN A 1 307 ? -23.948 -3.985 22.802 1.00 88.00 307 ASN A CA 1
ATOM 2446 C C . ASN A 1 307 ? -24.445 -4.064 24.245 1.00 88.00 307 ASN A C 1
ATOM 2448 O O . ASN A 1 307 ? -24.654 -5.159 24.772 1.00 88.00 307 ASN A O 1
ATOM 2452 N N . ILE A 1 308 ? -24.654 -2.908 24.865 1.00 83.94 308 ILE A N 1
ATOM 2453 C CA . ILE A 1 308 ? -25.282 -2.797 26.179 1.00 83.94 308 ILE A CA 1
ATOM 2454 C C . ILE A 1 308 ? -26.690 -2.251 25.960 1.00 83.94 308 ILE A C 1
ATOM 2456 O O . ILE A 1 308 ? -26.856 -1.155 25.423 1.00 83.94 308 ILE A O 1
ATOM 2460 N N . HIS A 1 309 ? -27.684 -3.042 26.355 1.00 80.00 309 HIS A N 1
ATOM 2461 C CA . HIS A 1 309 ? -29.102 -2.694 26.295 1.00 80.00 309 HIS A CA 1
ATOM 2462 C C . HIS A 1 309 ? -29.546 -2.157 27.660 1.00 80.00 309 HIS A C 1
ATOM 2464 O O . HIS A 1 309 ? -29.189 -2.754 28.683 1.00 80.00 309 HIS A O 1
ATOM 2470 N N . TYR A 1 310 ? -30.311 -1.064 27.668 1.00 64.06 310 TYR A N 1
ATOM 2471 C CA . TYR A 1 310 ? -30.896 -0.459 28.872 1.00 64.06 310 TYR A CA 1
ATOM 2472 C C . TYR A 1 310 ? -32.420 -0.581 28.891 1.00 64.06 310 TYR A C 1
ATOM 2474 O O . TYR A 1 310 ? -33.020 -0.668 27.798 1.00 64.06 310 TYR A O 1
#

Foldseek 3Di:
DVVVVVVVVVVVVVVVVPPPPPDDPPVVVVDDDPPPQCDLQAAKWFFADKDFDPQAPDDPVRVVVQHGWMWHDHCAWTDRRQDIAGNKDKDKDKDQQQCCCCPAQVDGCVSVVQDDRIWMWIWIDHPPGTDFIWTDRDSFWIWTADRRMITIIGHDPPPDDSVPPDPVVRPPVVVVVVVVVVVQPWPKDKDKDKDKDWDPPDPDPDIDIWIKIWMFIDTNNHTPDIDIDGADWDQEPNGTKGWDWDWDADPNAIDTDIAIDHPDDPDDPPPPDPDDDPDGDPPPPPDDFRWDWDFPDDDRPDTDIDIDGD

Secondary structure (DSSP, 8-state):
-HHHHHHHHHHHHHHHHTT-------GGGS-PPP-----TT-EEEEEEEEEE-TT--S-HHHHHTTTT-EEEE-SSEEEETTEEEESPEEEEEEEEHHHHHHHHHS--TGGGT---SEEEEEEEE-SSSEEEEEEE-SSSEEEEEETTEEEEEEEPPS-S-GGG--GGGS-HHHHHHHHHHHHT---EEEEEEEEEEE--S-SSSS--EEEEEEEEEEETTEEEEEEEEESEEEEETTEEEEEEEEEEEETTEEEEEEEEEES--SS------TT--SSS-------S--EEEEEEEE-SS-EEEEEEE-

Radius of gyration: 28.91 Å; chains: 1; bounding box: 90×57×69 Å